Protein AF-A0A6I5NMJ1-F1 (afdb_monomer_lite)

Radius of gyration: 20.76 Å; chains: 1; bounding box: 51×66×51 Å

pLDDT: mean 91.44, std 11.83, range [35.38, 98.5]

Sequence (301 aa):
MEQLPCLAIPHTFFVKLLPLTAFELLGQNAPSTVNYFQLPTYYQYRLGSCGFGAWREVEAHQLANQWVTSGRCVQLPLLHHWRVLPIAPTRYDDRINLELWGNCEAIHQRVGAISAATHSIVLVLENYPLTLSQWFREQWSHCDDPMAMVMHLESTLLDILSFINSQGLLHLDAHFDNILTDGQQLFLTDYGLTLSKQFQLDAAELQFFKQHHNFDICTALTSLVHAIVSRYDGRPYWRQALPDLIHAEHELAKTIPADIRAYLISRTPLVMKIGDFYRQLMQDLTTPYPAAELQEILADL

Structure (mmCIF, N/CA/C/O backbone):
data_AF-A0A6I5NMJ1-F1
#
_entry.id   AF-A0A6I5NMJ1-F1
#
loop_
_atom_site.group_PDB
_atom_site.id
_atom_site.type_symbol
_atom_site.label_atom_id
_atom_site.label_alt_id
_atom_site.label_comp_id
_atom_site.label_asym_id
_atom_site.label_entity_id
_atom_site.label_seq_id
_atom_site.pdbx_PDB_ins_code
_atom_site.Cartn_x
_atom_site.Cartn_y
_atom_site.Cartn_z
_atom_site.occupancy
_atom_site.B_iso_or_equiv
_atom_site.auth_seq_id
_atom_site.auth_comp_id
_atom_site.auth_asym_id
_atom_site.auth_atom_id
_atom_site.pdbx_PDB_model_num
ATOM 1 N N . MET A 1 1 ? -23.518 -48.711 2.815 1.00 41.53 1 MET A N 1
ATOM 2 C CA . MET A 1 1 ? -23.531 -47.236 2.838 1.00 41.53 1 MET A CA 1
ATOM 3 C C . MET A 1 1 ? -22.095 -46.813 3.086 1.00 41.53 1 MET A C 1
ATOM 5 O O . MET A 1 1 ? -21.678 -46.728 4.233 1.00 41.53 1 MET A O 1
ATOM 9 N N . GLU A 1 2 ? -21.301 -46.752 2.018 1.00 35.38 2 GLU A N 1
ATOM 10 C CA . GLU A 1 2 ? -19.887 -46.376 2.099 1.00 35.38 2 GLU A CA 1
ATOM 11 C C . GLU A 1 2 ? -19.793 -44.892 2.450 1.00 35.38 2 GLU A C 1
ATOM 13 O O . GLU A 1 2 ? -20.376 -44.045 1.771 1.00 35.38 2 GLU A O 1
ATOM 18 N N . GLN A 1 3 ? -19.102 -44.586 3.547 1.00 41.88 3 GLN A N 1
ATOM 19 C CA . GLN A 1 3 ? -18.676 -43.228 3.844 1.00 41.88 3 GLN A CA 1
ATOM 20 C C . GLN A 1 3 ? -17.658 -42.831 2.777 1.00 41.88 3 GLN A C 1
ATOM 22 O O . GLN A 1 3 ? -16.571 -43.403 2.708 1.00 41.88 3 GLN A O 1
ATOM 27 N N . LEU A 1 4 ? -18.028 -41.867 1.935 1.00 37.19 4 LEU A N 1
ATOM 28 C CA . LEU A 1 4 ? -17.079 -41.187 1.065 1.00 37.19 4 LEU A CA 1
ATOM 29 C C . LEU A 1 4 ? -15.954 -40.611 1.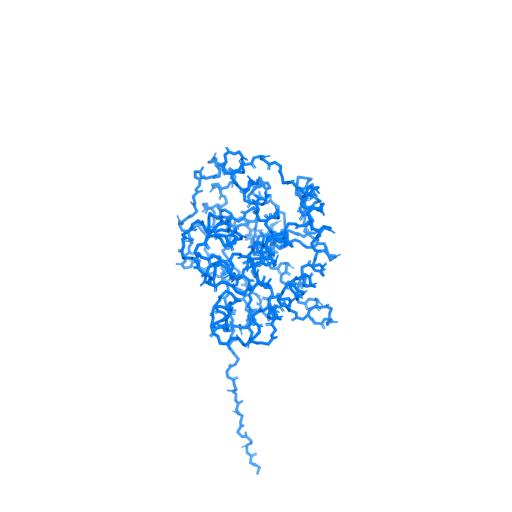942 1.00 37.19 4 LEU A C 1
ATOM 31 O O . LEU A 1 4 ? -16.257 -39.967 2.953 1.00 37.19 4 LEU A O 1
ATOM 35 N N . PRO A 1 5 ? -14.673 -40.820 1.595 1.00 43.59 5 PRO A N 1
ATOM 36 C CA . PRO A 1 5 ? -13.580 -40.182 2.304 1.00 43.59 5 PRO A CA 1
ATOM 37 C C . PRO A 1 5 ? -13.713 -38.673 2.107 1.00 43.59 5 PRO A C 1
ATOM 39 O O . PRO A 1 5 ? -13.535 -38.147 1.009 1.00 43.59 5 PRO A O 1
ATOM 42 N N . CYS A 1 6 ? -14.062 -37.976 3.185 1.00 40.22 6 CYS A N 1
ATOM 43 C CA . CYS A 1 6 ? -13.983 -36.531 3.247 1.00 40.22 6 CYS A CA 1
ATOM 44 C C . CYS A 1 6 ? -12.490 -36.184 3.208 1.00 40.22 6 CYS A C 1
ATOM 46 O O . CYS A 1 6 ? -11.813 -36.197 4.235 1.00 40.22 6 CYS A O 1
ATOM 48 N N . LEU A 1 7 ? -11.953 -35.947 2.010 1.00 40.62 7 LEU A N 1
ATOM 49 C CA . LEU A 1 7 ? -10.693 -35.234 1.837 1.00 40.62 7 LEU A CA 1
ATOM 50 C C . LEU A 1 7 ? -10.952 -33.796 2.292 1.00 40.62 7 LEU A C 1
ATOM 52 O O . LEU A 1 7 ? -11.193 -32.904 1.485 1.00 40.62 7 LEU A O 1
ATOM 56 N N . ALA A 1 8 ? -10.982 -33.591 3.608 1.00 43.72 8 ALA A N 1
ATOM 57 C CA . ALA A 1 8 ? -10.930 -32.271 4.196 1.00 43.72 8 ALA A CA 1
ATOM 58 C C . ALA A 1 8 ? -9.545 -31.716 3.862 1.00 43.72 8 ALA A C 1
ATOM 60 O O . ALA A 1 8 ? -8.572 -31.968 4.570 1.00 43.72 8 ALA A O 1
ATOM 61 N N . ILE A 1 9 ? -9.444 -31.015 2.734 1.00 47.53 9 ILE A N 1
ATOM 62 C CA . ILE A 1 9 ? -8.327 -30.113 2.494 1.00 47.53 9 ILE A CA 1
ATOM 63 C C . ILE A 1 9 ? -8.391 -29.120 3.661 1.00 47.53 9 ILE A C 1
ATOM 65 O O . ILE A 1 9 ? -9.429 -28.475 3.827 1.00 47.53 9 ILE A O 1
ATOM 69 N N . PRO A 1 10 ? -7.373 -29.038 4.535 1.00 56.12 10 PRO A N 1
ATOM 70 C CA . PRO A 1 10 ? -7.416 -28.099 5.640 1.00 56.12 10 PRO A CA 1
ATOM 71 C C . PRO A 1 10 ? -7.502 -26.688 5.058 1.00 56.12 10 PRO A C 1
ATOM 73 O O . PRO A 1 10 ? -6.553 -26.201 4.442 1.00 56.12 10 PRO A O 1
ATOM 76 N N . HIS A 1 11 ? -8.651 -26.035 5.232 1.00 66.94 11 HIS A N 1
ATOM 77 C CA . HIS A 1 11 ? -8.773 -24.611 4.956 1.00 66.94 11 HIS A CA 1
ATOM 78 C C . HIS A 1 11 ? -7.831 -23.890 5.920 1.00 66.94 11 HIS A C 1
ATOM 80 O O . HIS A 1 11 ? -8.039 -23.895 7.134 1.00 66.94 11 HIS A O 1
ATOM 86 N N . THR A 1 12 ? -6.742 -23.350 5.381 1.00 84.69 12 THR A N 1
ATOM 87 C CA . THR A 1 12 ? -5.799 -22.547 6.156 1.00 84.69 12 THR A CA 1
ATOM 88 C C . THR A 1 12 ? -6.334 -21.122 6.172 1.00 84.69 12 THR A C 1
ATOM 90 O O . THR A 1 12 ? -6.703 -20.597 5.125 1.00 84.69 12 THR A O 1
ATOM 93 N N . PHE A 1 13 ? -6.394 -20.510 7.350 1.00 91.62 13 PHE A N 1
ATOM 94 C CA . PHE A 1 13 ? -6.827 -19.126 7.521 1.00 91.62 13 PHE A CA 1
ATOM 95 C C . PHE A 1 13 ? -5.659 -18.276 7.996 1.00 91.62 13 PHE A C 1
ATOM 97 O O . PHE A 1 13 ? -4.833 -18.735 8.789 1.00 91.62 13 PHE A O 1
ATOM 104 N N . PHE A 1 14 ? -5.621 -17.031 7.535 1.00 94.06 14 PHE A N 1
ATOM 105 C CA . PHE A 1 14 ? -4.713 -16.029 8.061 1.00 94.06 14 PHE A CA 1
ATOM 106 C C . PHE A 1 14 ? -5.411 -15.297 9.206 1.00 94.06 14 PHE A C 1
ATOM 108 O O . PHE A 1 14 ? -6.549 -14.847 9.066 1.00 94.06 14 PHE A O 1
ATOM 115 N N . VAL A 1 15 ? -4.741 -15.194 10.354 1.00 94.38 15 VAL A N 1
ATOM 116 C CA . VAL A 1 15 ? -5.277 -14.496 11.524 1.00 94.38 15 VAL A CA 1
ATOM 117 C C . VAL A 1 15 ? -4.447 -13.250 11.791 1.00 94.38 15 VAL A C 1
ATOM 119 O O . VAL A 1 15 ? -3.284 -13.355 12.179 1.00 94.38 15 VAL A O 1
ATOM 122 N N . LYS A 1 16 ? -5.057 -12.073 11.619 1.00 93.81 16 LYS A N 1
ATOM 123 C CA . LYS A 1 16 ? -4.449 -10.781 11.968 1.00 93.81 16 LYS A CA 1
ATOM 124 C C . LYS A 1 16 ? -4.971 -10.324 13.325 1.00 93.81 16 LYS A C 1
ATOM 126 O O . LYS A 1 16 ? -6.175 -10.359 13.577 1.00 93.81 16 LYS A O 1
ATOM 131 N N . LEU A 1 17 ? -4.067 -9.888 14.198 1.00 93.75 17 LEU A N 1
ATOM 132 C CA . LEU A 1 17 ? -4.413 -9.237 15.460 1.00 93.75 17 LEU A CA 1
ATOM 133 C C . LEU A 1 17 ? -4.220 -7.733 15.295 1.00 93.75 17 LEU A C 1
ATOM 135 O O . LEU A 1 17 ? -3.089 -7.274 15.152 1.00 93.75 17 LEU A O 1
ATOM 139 N N . LEU A 1 18 ? -5.315 -6.977 15.323 1.00 92.94 18 LEU A N 1
ATOM 140 C CA . LEU A 1 18 ? -5.269 -5.519 15.358 1.00 92.94 18 LEU A CA 1
ATOM 141 C C . LEU A 1 18 ? -5.321 -5.058 16.809 1.00 92.94 18 LEU A C 1
ATOM 143 O O . LEU A 1 18 ? -6.333 -5.319 17.465 1.00 92.94 18 LEU A O 1
ATOM 147 N N . PRO A 1 19 ? -4.293 -4.371 17.327 1.00 93.31 19 PRO A N 1
ATOM 148 C CA . PRO A 1 19 ? -4.357 -3.818 18.668 1.00 93.31 19 PRO A CA 1
ATOM 149 C C . PRO A 1 19 ? -5.563 -2.891 18.823 1.00 93.31 19 PRO A C 1
ATOM 151 O O . PRO A 1 19 ? -5.722 -1.937 18.061 1.00 93.31 19 PRO A O 1
ATOM 154 N N . LEU A 1 20 ? -6.398 -3.164 19.822 1.00 93.31 20 LEU A N 1
ATOM 155 C CA . LEU A 1 20 ? -7.555 -2.343 20.148 1.00 93.31 20 LEU A CA 1
ATOM 156 C C . LEU A 1 20 ? -7.272 -1.592 21.444 1.00 93.31 20 LEU A C 1
ATOM 158 O O . LEU A 1 20 ? -7.214 -2.185 22.526 1.00 93.31 20 LEU A O 1
ATOM 162 N N . THR A 1 21 ? -7.069 -0.282 21.337 1.00 92.75 21 THR A N 1
ATOM 163 C CA . THR A 1 21 ? -6.732 0.533 22.507 1.00 92.75 21 THR A CA 1
ATOM 164 C C . THR A 1 21 ? -7.912 0.627 23.467 1.00 92.75 21 THR A C 1
ATOM 166 O O . THR A 1 21 ? -9.072 0.522 23.067 1.00 92.75 21 THR A O 1
ATOM 169 N N . ALA A 1 22 ? -7.631 0.893 24.746 1.00 91.00 22 ALA A N 1
ATOM 170 C CA . ALA A 1 22 ? -8.687 1.123 25.733 1.00 91.00 22 ALA A CA 1
ATOM 171 C C . ALA A 1 22 ? -9.655 2.232 25.284 1.00 91.00 22 ALA A C 1
ATOM 173 O O . ALA A 1 22 ? -10.850 2.141 25.532 1.00 91.00 22 ALA A O 1
ATOM 174 N N . PHE A 1 23 ? -9.148 3.244 24.577 1.00 87.44 23 PHE A N 1
ATOM 175 C CA . PHE A 1 23 ? -9.944 4.356 24.077 1.00 87.44 23 PHE A CA 1
ATOM 176 C C . PHE A 1 23 ? -10.889 3.969 22.930 1.00 87.44 23 PHE A C 1
ATOM 178 O O . PHE A 1 23 ? -12.038 4.409 22.918 1.00 87.44 23 PHE A O 1
ATOM 185 N N . GLU A 1 24 ? -10.435 3.109 22.014 1.00 91.19 24 GLU A N 1
ATOM 186 C CA . GLU A 1 24 ? -11.235 2.555 20.907 1.00 91.19 24 GLU A CA 1
ATOM 187 C C . GLU A 1 24 ? -12.199 1.444 21.359 1.00 91.19 24 GLU A C 1
ATOM 189 O O . GLU A 1 24 ? -13.113 1.087 20.618 1.00 91.19 24 GLU A O 1
ATOM 194 N N . LEU A 1 25 ? -11.995 0.881 22.557 1.00 87.94 25 LEU A N 1
ATOM 195 C CA . LEU A 1 25 ? -12.872 -0.118 23.175 1.00 87.94 25 LEU A CA 1
ATOM 196 C C . LEU A 1 25 ? -14.086 0.516 23.885 1.00 87.94 25 LEU A C 1
ATOM 198 O O . LEU A 1 25 ? -15.111 -0.143 24.064 1.00 87.94 25 LEU A O 1
ATOM 202 N N . LEU A 1 26 ? -13.989 1.780 24.315 1.00 79.44 26 LEU A N 1
ATOM 203 C CA . LEU A 1 26 ? -15.063 2.472 25.039 1.00 79.44 26 LEU A CA 1
ATOM 204 C C . LEU A 1 26 ? -16.283 2.690 24.134 1.00 79.44 26 LEU A C 1
ATOM 206 O O . LEU A 1 26 ? -16.154 3.195 23.028 1.00 79.44 26 LEU A O 1
ATOM 210 N N . GLY A 1 27 ? -17.485 2.369 24.627 1.00 64.94 27 GLY A N 1
ATOM 211 C CA . GLY A 1 27 ? -18.700 2.254 23.803 1.00 64.94 27 GLY A CA 1
ATOM 212 C C . GLY A 1 27 ? -19.108 3.487 22.985 1.00 64.94 27 GLY A C 1
ATOM 213 O O . GLY A 1 27 ? -19.731 3.328 21.946 1.00 64.94 27 GLY A O 1
ATOM 214 N N . GLN A 1 28 ? -18.733 4.707 23.385 1.00 63.03 28 GLN A N 1
ATOM 215 C CA . GLN A 1 28 ? -18.985 5.909 22.567 1.00 63.03 28 GLN A CA 1
ATOM 216 C C . GLN A 1 28 ? -18.103 5.963 21.301 1.00 63.03 28 GLN A C 1
ATOM 218 O O . GLN A 1 28 ? -18.400 6.715 20.376 1.00 63.03 28 GLN A O 1
ATOM 223 N N . ASN A 1 29 ? -17.042 5.153 21.265 1.00 61.56 29 ASN A N 1
ATOM 224 C CA . ASN A 1 29 ? -16.006 5.121 20.238 1.00 61.56 29 ASN A CA 1
ATOM 225 C C . ASN A 1 29 ? -15.941 3.786 19.470 1.00 61.56 29 ASN A C 1
ATOM 227 O O . ASN A 1 29 ? -15.067 3.615 18.621 1.00 61.56 29 ASN A O 1
ATOM 231 N N . ALA A 1 30 ? -16.850 2.842 19.744 1.00 70.88 30 ALA A N 1
ATOM 232 C CA . ALA A 1 30 ? -16.847 1.505 19.153 1.00 70.88 30 ALA A CA 1
ATOM 233 C C . ALA A 1 30 ? -18.210 1.157 18.521 1.00 70.88 30 ALA A C 1
ATOM 235 O O . ALA A 1 30 ? -19.219 1.226 19.227 1.00 70.88 30 ALA A O 1
ATOM 236 N N . PRO A 1 31 ? -18.272 0.693 17.257 1.00 85.56 31 PRO A N 1
ATOM 237 C CA . PRO A 1 31 ? -17.259 0.758 16.197 1.00 85.56 31 PRO A CA 1
ATOM 238 C C . PRO A 1 31 ? -17.320 2.112 15.465 1.00 85.56 31 PRO A C 1
ATOM 240 O O . PRO A 1 31 ? -18.355 2.473 14.909 1.00 85.56 31 PRO A O 1
ATOM 243 N N . SER A 1 32 ? -16.227 2.880 15.468 1.00 91.25 32 SER A N 1
ATOM 244 C CA . SER A 1 32 ? -16.180 4.209 14.839 1.00 91.25 32 SER A CA 1
ATOM 245 C C . SER A 1 32 ? -14.901 4.420 14.034 1.00 91.25 32 SER A C 1
ATOM 247 O O . SER A 1 32 ? -13.816 4.012 14.441 1.00 91.25 32 SER A O 1
ATOM 249 N N . THR A 1 33 ? -15.037 5.085 12.886 1.00 95.19 33 THR A N 1
ATOM 250 C CA . THR A 1 33 ? -13.944 5.399 11.950 1.00 95.19 33 THR A CA 1
ATOM 251 C C . THR A 1 33 ? -13.364 6.802 12.152 1.00 95.19 33 THR A C 1
ATOM 253 O O . THR A 1 33 ? -12.508 7.226 11.373 1.00 95.19 33 THR A O 1
ATOM 256 N N . VAL A 1 34 ? -13.788 7.523 13.195 1.00 94.50 34 VAL A N 1
ATOM 257 C CA . VAL A 1 34 ? -13.274 8.860 13.538 1.00 94.50 34 VAL A CA 1
ATOM 258 C C . VAL A 1 34 ? -11.782 8.816 13.862 1.00 94.50 34 VAL A C 1
ATOM 260 O O . VAL A 1 34 ? -11.296 7.905 14.531 1.00 94.50 34 VAL A O 1
ATOM 263 N N . ASN A 1 35 ? -11.059 9.854 13.441 1.00 94.75 35 ASN A N 1
ATOM 264 C CA . ASN A 1 35 ? -9.689 10.127 13.867 1.00 94.75 35 ASN A CA 1
ATOM 265 C C . ASN A 1 35 ? -9.648 10.636 15.323 1.00 94.75 35 ASN A C 1
ATOM 267 O O . ASN A 1 35 ? -9.458 11.823 15.590 1.00 94.75 35 ASN A O 1
ATOM 271 N N . TYR A 1 36 ? -9.865 9.746 16.291 1.00 89.62 36 TYR A N 1
ATOM 272 C CA . TYR A 1 36 ? -10.002 10.146 17.695 1.00 89.62 36 TYR A CA 1
ATOM 273 C C . TYR A 1 36 ? -8.724 10.707 18.325 1.00 89.62 36 TYR A C 1
ATOM 275 O O . TYR A 1 36 ? -8.796 11.522 19.243 1.00 89.62 36 TYR A O 1
ATOM 283 N N . PHE A 1 37 ? -7.563 10.279 17.834 1.00 92.38 37 PHE A N 1
ATOM 284 C CA . PHE A 1 37 ? -6.266 10.784 18.280 1.00 92.38 37 PHE A CA 1
ATOM 285 C C . PHE A 1 37 ? -5.898 12.119 17.616 1.00 92.38 37 PHE A C 1
ATOM 287 O O . PHE A 1 37 ? -4.855 12.672 17.943 1.00 92.38 37 PHE A O 1
ATOM 294 N N . GLN A 1 38 ? -6.737 12.643 16.707 1.00 94.56 38 GLN A N 1
ATOM 295 C CA . GLN A 1 38 ? -6.472 13.868 15.940 1.00 94.56 38 GLN A CA 1
ATOM 296 C C . GLN A 1 38 ? -5.122 13.799 15.214 1.00 94.56 38 GLN A C 1
ATOM 298 O O . GLN A 1 38 ? -4.338 14.748 15.198 1.00 94.56 38 GLN A O 1
ATOM 303 N N . LEU A 1 39 ? -4.835 12.628 14.642 1.00 95.69 39 LEU A N 1
ATOM 304 C CA . LEU A 1 39 ? -3.583 12.360 13.957 1.00 95.69 39 LEU A CA 1
ATOM 305 C C . LEU A 1 39 ? -3.463 13.250 12.717 1.00 95.69 39 LEU A C 1
ATOM 307 O O . LEU A 1 39 ? -4.434 13.394 11.967 1.00 95.69 39 LEU A O 1
ATOM 311 N N . PRO A 1 40 ? -2.283 13.832 12.472 1.00 95.69 40 PRO A N 1
ATOM 312 C CA . PRO A 1 40 ? -2.036 14.617 11.274 1.00 95.69 40 PRO A CA 1
ATOM 313 C C . PRO A 1 40 ? -2.024 13.714 10.037 1.00 95.69 40 PRO A C 1
ATOM 315 O O . PRO A 1 40 ? -1.498 12.604 10.074 1.00 95.69 40 PRO A O 1
ATOM 318 N N . THR A 1 41 ? -2.547 14.196 8.909 1.00 95.38 41 THR A N 1
ATOM 319 C CA . THR A 1 41 ? -2.737 13.383 7.692 1.00 95.38 41 THR A CA 1
ATOM 320 C C . THR A 1 41 ? -1.445 12.830 7.087 1.00 95.38 41 THR A C 1
ATOM 322 O O . THR A 1 41 ? -1.483 11.763 6.482 1.00 95.38 41 THR A O 1
ATOM 325 N N . TYR A 1 42 ? -0.286 13.463 7.310 1.00 94.00 42 TYR A N 1
ATOM 326 C CA . TYR A 1 42 ? 1.009 12.899 6.902 1.00 94.00 42 TYR A CA 1
ATOM 327 C C . TYR A 1 42 ? 1.326 11.561 7.589 1.00 94.00 42 TYR A C 1
ATOM 329 O O . TYR A 1 42 ? 2.117 10.778 7.070 1.00 94.00 42 TYR A O 1
ATOM 337 N N . TYR A 1 43 ? 0.676 11.249 8.716 1.00 94.31 43 TYR A N 1
ATOM 338 C CA . TYR A 1 43 ? 0.786 9.946 9.365 1.00 94.31 43 TYR A CA 1
ATOM 339 C C . TYR A 1 43 ? 0.086 8.831 8.571 1.00 94.31 43 TYR A C 1
ATOM 341 O O . TYR A 1 43 ? 0.150 7.683 8.973 1.00 94.31 43 TYR A O 1
ATOM 349 N N . GLN A 1 44 ? -0.572 9.114 7.443 1.00 93.19 44 GLN A N 1
ATOM 350 C CA . GLN A 1 44 ? -1.051 8.072 6.525 1.00 93.19 44 GLN A CA 1
ATOM 351 C C . GLN A 1 44 ? 0.040 7.550 5.581 1.00 93.19 44 GLN A C 1
ATOM 353 O O . GLN A 1 44 ? -0.146 6.518 4.942 1.00 93.19 44 GLN A O 1
ATOM 358 N N . TYR A 1 45 ? 1.184 8.233 5.468 1.00 92.94 45 TYR A N 1
ATOM 359 C CA . TYR A 1 45 ? 2.272 7.737 4.632 1.00 92.94 45 TYR A CA 1
ATOM 360 C C . TYR A 1 45 ? 2.963 6.532 5.273 1.00 92.94 45 TYR A C 1
ATOM 362 O O . TYR A 1 45 ? 3.164 6.462 6.489 1.00 92.94 45 TYR A O 1
ATOM 370 N N . ARG A 1 46 ? 3.415 5.613 4.417 1.00 86.69 46 ARG A N 1
ATOM 371 C CA . ARG A 1 46 ? 4.171 4.407 4.771 1.00 86.69 46 ARG A CA 1
ATOM 372 C C . ARG A 1 46 ? 5.603 4.708 5.244 1.00 86.69 46 ARG A C 1
ATOM 374 O O . ARG A 1 46 ? 6.588 4.318 4.621 1.00 86.69 46 ARG A O 1
ATOM 381 N N . LEU A 1 47 ? 5.713 5.407 6.368 1.00 87.38 47 LEU A N 1
ATOM 382 C CA . LEU A 1 47 ? 6.960 5.712 7.075 1.00 87.38 47 LEU A CA 1
ATOM 383 C C . LEU A 1 47 ? 6.943 5.096 8.490 1.00 87.38 47 LEU A C 1
ATOM 385 O O . LEU A 1 47 ? 7.453 5.672 9.446 1.00 87.38 47 LEU A O 1
ATOM 389 N N . GLY A 1 48 ? 6.309 3.924 8.633 1.00 85.12 48 GLY A N 1
ATOM 390 C CA . GLY A 1 48 ? 6.123 3.245 9.923 1.00 85.12 48 GLY A CA 1
ATOM 391 C C . GLY A 1 48 ? 4.881 3.700 10.696 1.00 85.12 48 GLY A C 1
ATOM 392 O O . GLY A 1 48 ? 4.883 3.693 11.924 1.00 85.12 48 GLY A O 1
ATOM 393 N N . SER A 1 49 ? 3.837 4.139 9.991 1.00 89.94 49 SER A N 1
ATOM 394 C CA . SER A 1 49 ? 2.550 4.476 10.603 1.00 89.94 49 SER A CA 1
ATOM 395 C C . SER A 1 49 ? 1.813 3.242 11.134 1.00 89.94 49 SER A C 1
ATOM 397 O O . SER A 1 49 ? 1.891 2.163 10.553 1.00 89.94 49 SER A O 1
ATOM 399 N N . CYS A 1 50 ? 1.054 3.418 12.218 1.00 89.12 50 CYS A N 1
ATOM 400 C CA . CYS A 1 50 ? 0.113 2.430 12.758 1.00 89.12 50 CYS A CA 1
ATOM 401 C C . CYS A 1 50 ? -1.347 2.686 12.366 1.00 89.12 50 CYS A C 1
ATOM 403 O O . CYS A 1 50 ? -2.257 2.137 12.998 1.00 89.12 50 CYS A O 1
ATOM 405 N N . GLY A 1 51 ? -1.577 3.554 11.383 1.00 91.50 51 GLY A N 1
ATOM 406 C CA . GLY A 1 51 ? -2.915 3.925 10.952 1.00 91.50 51 GLY A CA 1
ATOM 407 C C . GLY A 1 51 ? -3.703 4.700 12.011 1.00 91.50 51 GLY A C 1
ATOM 408 O O . GLY A 1 51 ? -3.277 4.923 13.151 1.00 91.50 51 GLY A O 1
ATOM 409 N N . PHE A 1 52 ? -4.890 5.142 11.606 1.00 93.56 52 PHE A N 1
ATOM 410 C CA . PHE A 1 52 ? -5.689 6.100 12.379 1.00 93.56 52 PHE A CA 1
ATOM 411 C C . PHE A 1 52 ? -6.658 5.445 13.368 1.00 93.56 52 PHE A C 1
ATOM 413 O O . PHE A 1 52 ? -7.208 6.124 14.232 1.00 93.56 52 PHE A O 1
ATOM 420 N N . GLY A 1 53 ? -6.851 4.131 13.272 1.00 91.38 53 GLY A N 1
ATOM 421 C CA . GLY A 1 53 ? -7.630 3.372 14.241 1.00 91.38 53 GLY A CA 1
ATOM 422 C C . GLY A 1 53 ? -7.962 1.965 13.760 1.00 91.38 53 GLY A C 1
ATOM 423 O O . GLY A 1 53 ? -8.110 1.731 12.562 1.00 91.38 53 GLY A O 1
ATOM 424 N N . ALA A 1 54 ? -8.109 1.030 14.698 1.00 93.06 54 ALA A N 1
ATOM 425 C CA . ALA A 1 54 ? -8.329 -0.387 14.385 1.00 93.06 54 ALA A CA 1
ATOM 426 C C . ALA A 1 54 ? -9.649 -0.631 13.629 1.00 93.06 54 ALA A C 1
ATOM 428 O O . ALA A 1 54 ? -9.728 -1.485 12.748 1.00 93.06 54 ALA A O 1
ATOM 429 N N . TRP A 1 55 ? -10.688 0.152 13.936 1.00 95.56 55 TRP A N 1
ATOM 430 C CA . TRP A 1 55 ? -12.002 0.028 13.301 1.00 95.56 55 TRP A CA 1
ATOM 431 C C . TRP A 1 55 ? -12.007 0.426 11.820 1.00 95.56 55 TRP A C 1
ATOM 433 O O . TRP A 1 55 ? -12.824 -0.099 11.071 1.00 95.56 55 TRP A O 1
ATOM 443 N N . ARG A 1 56 ? -11.083 1.287 11.365 1.00 96.12 56 ARG A N 1
ATOM 444 C CA . ARG A 1 56 ? -10.972 1.634 9.935 1.00 96.12 56 ARG A CA 1
ATOM 445 C C . ARG A 1 56 ? -10.607 0.426 9.087 1.00 96.12 56 ARG A C 1
ATOM 447 O O . ARG A 1 56 ? -11.199 0.225 8.033 1.00 96.12 56 ARG A O 1
ATOM 454 N N . GLU A 1 57 ? -9.689 -0.401 9.573 1.00 96.75 57 GLU A N 1
ATOM 455 C CA . GLU A 1 57 ? -9.295 -1.620 8.874 1.00 96.75 57 GLU A CA 1
ATOM 456 C C . GLU A 1 57 ? -10.441 -2.646 8.840 1.00 96.75 57 GLU A C 1
ATOM 458 O O . GLU A 1 57 ? -10.688 -3.264 7.805 1.00 96.75 57 GLU A O 1
ATOM 463 N N . VAL A 1 58 ? -11.212 -2.775 9.930 1.00 96.94 58 VAL A N 1
ATOM 464 C CA . VAL A 1 58 ? -12.420 -3.623 9.952 1.00 96.94 58 VAL A CA 1
ATOM 465 C C . VAL A 1 58 ? -13.436 -3.162 8.909 1.00 96.94 58 VAL A C 1
ATOM 467 O O . VAL A 1 58 ? -13.916 -3.980 8.125 1.00 96.94 58 VAL A O 1
ATOM 470 N N . GLU A 1 59 ? -13.760 -1.869 8.879 1.00 97.56 59 GLU A N 1
ATOM 471 C CA . GLU A 1 59 ? -14.712 -1.305 7.916 1.00 97.56 59 GLU A CA 1
ATOM 472 C C . GLU A 1 59 ? -14.213 -1.450 6.469 1.00 97.56 59 GLU A C 1
ATOM 474 O O . GLU A 1 59 ? -14.986 -1.816 5.585 1.00 97.56 59 GLU A O 1
ATOM 479 N N . ALA A 1 60 ? -12.913 -1.263 6.218 1.00 98.06 60 ALA A N 1
ATOM 480 C CA . ALA A 1 60 ? -12.316 -1.500 4.903 1.00 98.06 60 ALA A CA 1
ATOM 481 C C . ALA A 1 60 ? -12.470 -2.962 4.451 1.00 98.06 60 ALA A C 1
ATOM 483 O O . ALA A 1 60 ? -12.900 -3.211 3.324 1.00 98.06 60 ALA A O 1
ATOM 484 N N . HIS A 1 61 ? -12.218 -3.934 5.336 1.00 98.12 61 HIS A N 1
ATOM 485 C CA . HIS A 1 61 ? -12.471 -5.343 5.028 1.00 98.12 61 HIS A CA 1
ATOM 486 C C . HIS A 1 61 ? -13.955 -5.637 4.769 1.00 98.12 61 HIS A C 1
ATOM 488 O O . HIS A 1 61 ? -14.278 -6.446 3.899 1.00 98.12 61 HIS A O 1
ATOM 494 N N . GLN A 1 62 ? -14.875 -4.994 5.492 1.00 97.44 62 GLN A N 1
ATOM 495 C CA . GLN A 1 62 ? -16.309 -5.160 5.245 1.00 97.44 62 GLN A CA 1
ATOM 496 C C . GLN A 1 62 ? -16.723 -4.608 3.873 1.00 97.44 62 GLN A C 1
ATOM 498 O O . GLN A 1 62 ? -17.497 -5.261 3.169 1.00 97.44 62 GLN A O 1
ATOM 503 N N . LEU A 1 63 ? -16.183 -3.456 3.459 1.00 98.00 63 LEU A N 1
ATOM 504 C CA . LEU A 1 63 ? -16.380 -2.911 2.110 1.00 98.00 63 LEU A CA 1
ATOM 505 C C . LEU A 1 63 ? -15.808 -3.854 1.041 1.00 98.00 63 LEU A C 1
ATOM 507 O O . LEU A 1 63 ? -16.512 -4.194 0.088 1.00 98.00 63 LEU A O 1
ATOM 511 N N . ALA A 1 64 ? -14.579 -4.342 1.237 1.00 98.25 64 ALA A N 1
ATOM 512 C CA . ALA A 1 64 ? -13.938 -5.305 0.343 1.00 98.25 64 ALA A CA 1
ATOM 513 C C . ALA A 1 64 ? -14.782 -6.580 0.179 1.00 98.25 64 ALA A C 1
ATOM 515 O O . ALA A 1 64 ? -15.077 -6.988 -0.945 1.00 98.25 64 ALA A O 1
ATOM 516 N N . ASN A 1 65 ? -15.283 -7.148 1.281 1.00 98.25 65 ASN A N 1
ATOM 517 C CA . ASN A 1 65 ? -16.179 -8.305 1.253 1.00 98.25 65 ASN A CA 1
ATOM 518 C C . ASN A 1 65 ? -17.430 -8.068 0.401 1.00 98.25 65 ASN A C 1
ATOM 520 O O . ASN A 1 65 ? -17.861 -8.969 -0.319 1.00 98.25 65 ASN A O 1
ATOM 524 N N . GLN A 1 66 ? -18.036 -6.878 0.464 1.00 98.12 66 GLN A N 1
ATOM 525 C CA . GLN A 1 66 ? -19.206 -6.559 -0.360 1.00 98.12 66 GLN A CA 1
ATOM 526 C C . GLN A 1 66 ? -18.859 -6.566 -1.852 1.00 98.12 66 GLN A C 1
ATOM 528 O O . GLN A 1 66 ? -19.683 -6.972 -2.673 1.00 98.12 66 GLN A O 1
ATOM 533 N N . TRP A 1 67 ? -17.658 -6.132 -2.235 1.00 98.38 67 TRP A N 1
ATOM 534 C CA . TRP A 1 67 ? -17.206 -6.163 -3.629 1.00 98.38 67 TRP A CA 1
ATOM 535 C C . TRP A 1 67 ? -16.916 -7.581 -4.112 1.00 98.38 67 TRP A C 1
ATOM 537 O O . TRP A 1 67 ? -17.372 -7.936 -5.200 1.00 98.38 67 TRP A O 1
ATOM 547 N N . VAL A 1 68 ? -16.274 -8.404 -3.282 1.00 98.06 68 VAL A N 1
ATOM 548 C CA . VAL A 1 68 ? -15.986 -9.809 -3.605 1.00 98.06 68 VAL A CA 1
ATOM 549 C C . VAL A 1 68 ? -17.277 -10.614 -3.726 1.00 98.06 68 VAL A C 1
ATOM 551 O O . VAL A 1 68 ? -17.525 -11.248 -4.748 1.00 98.06 68 VAL A O 1
ATOM 554 N N . THR A 1 69 ? -18.161 -10.531 -2.729 1.00 97.62 69 THR A N 1
ATOM 555 C CA . THR A 1 69 ? -19.418 -11.307 -2.701 1.00 97.62 69 THR A CA 1
ATOM 556 C C . THR A 1 69 ? -20.426 -10.888 -3.772 1.00 97.62 69 THR A C 1
ATOM 558 O O . THR A 1 69 ? -21.258 -11.699 -4.172 1.00 97.62 69 THR A O 1
ATOM 561 N N . SER A 1 70 ? -20.346 -9.649 -4.274 1.00 97.50 70 SER A N 1
ATOM 562 C CA . SER A 1 70 ? -21.137 -9.189 -5.428 1.00 97.50 70 SER A CA 1
ATOM 563 C C . SER A 1 70 ? -20.468 -9.447 -6.784 1.00 97.50 70 SER A C 1
ATOM 565 O O . SER A 1 70 ? -21.061 -9.132 -7.813 1.00 97.50 70 SER A O 1
ATOM 567 N N . GLY A 1 71 ? -19.247 -9.994 -6.803 1.00 97.00 71 GLY A N 1
ATOM 568 C CA . GLY A 1 71 ? -18.476 -10.248 -8.022 1.00 97.00 71 GLY A CA 1
ATOM 569 C C . GLY A 1 71 ? -17.931 -8.991 -8.708 1.00 97.00 71 GLY A C 1
ATOM 570 O O . GLY A 1 71 ? -17.521 -9.062 -9.861 1.00 97.00 71 GLY A O 1
ATOM 571 N N . ARG A 1 72 ? -17.935 -7.833 -8.033 1.00 97.12 72 ARG A N 1
ATOM 572 C CA . ARG A 1 72 ? -17.453 -6.559 -8.598 1.00 97.12 72 ARG A CA 1
ATOM 573 C C . ARG A 1 72 ? -15.929 -6.436 -8.583 1.00 97.12 72 ARG A C 1
ATOM 575 O O . ARG A 1 72 ? -15.380 -5.778 -9.456 1.00 97.12 72 ARG A O 1
ATOM 582 N N . CYS A 1 73 ? -15.270 -7.052 -7.604 1.00 96.50 73 CYS A N 1
ATOM 583 C CA . CYS A 1 73 ? -13.815 -7.182 -7.535 1.00 96.50 73 CYS A CA 1
ATOM 584 C C . CYS A 1 73 ? -13.481 -8.397 -6.671 1.00 96.50 73 CYS A C 1
ATOM 586 O O . CYS A 1 73 ? -13.766 -8.396 -5.477 1.00 96.50 73 CYS A O 1
ATOM 588 N N . VAL A 1 74 ? -12.941 -9.445 -7.291 1.00 96.06 74 VAL A N 1
ATOM 589 C CA . VAL A 1 74 ? -12.635 -10.733 -6.637 1.00 96.06 74 VAL A CA 1
ATOM 590 C C . VAL A 1 74 ? -11.188 -10.811 -6.142 1.00 96.06 74 VAL A C 1
ATOM 592 O O . VAL A 1 74 ? -10.821 -11.740 -5.436 1.00 96.06 74 VAL A O 1
ATOM 595 N N . GLN 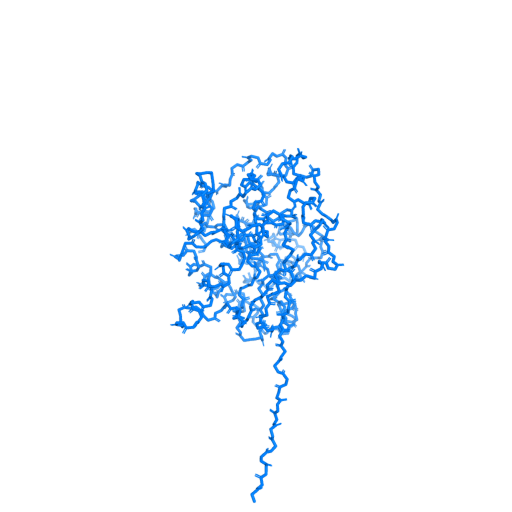A 1 75 ? -10.377 -9.811 -6.481 1.00 97.12 75 GLN A N 1
ATOM 596 C CA . GLN A 1 75 ? -8.951 -9.693 -6.182 1.00 97.12 75 GLN A CA 1
ATOM 597 C C . GLN A 1 75 ? -8.680 -9.120 -4.778 1.00 97.12 75 GLN A C 1
ATOM 599 O O . GLN A 1 75 ? -7.719 -8.378 -4.574 1.00 97.12 75 GLN A O 1
ATOM 604 N N . LEU A 1 76 ? -9.544 -9.417 -3.806 1.00 97.31 76 LEU A N 1
ATOM 605 C CA . LEU A 1 76 ? -9.441 -8.949 -2.422 1.00 97.31 76 LEU A CA 1
ATOM 606 C C . LEU A 1 76 ? -9.701 -10.149 -1.495 1.00 97.31 76 LEU A C 1
ATOM 608 O O . LEU A 1 76 ? -10.716 -10.820 -1.689 1.00 97.31 76 LEU A O 1
ATOM 612 N N . PRO A 1 77 ? -8.847 -10.435 -0.494 1.00 96.50 77 PRO A N 1
ATOM 613 C CA . PRO A 1 77 ? -9.079 -11.546 0.427 1.00 96.50 77 PRO A CA 1
ATOM 614 C C . PRO A 1 77 ? -10.381 -11.379 1.215 1.00 96.50 77 PRO A C 1
ATOM 616 O O . PRO A 1 77 ? -10.624 -10.313 1.794 1.00 96.50 77 PRO A O 1
ATOM 619 N N . LEU A 1 78 ? -11.188 -12.440 1.303 1.00 97.31 78 LEU A N 1
ATOM 620 C CA . LEU A 1 78 ? -12.393 -12.423 2.135 1.00 97.31 78 LEU A CA 1
ATOM 621 C C . LEU A 1 78 ? -12.050 -12.408 3.629 1.00 97.31 78 LEU A C 1
ATOM 623 O O . LEU A 1 78 ? -11.277 -13.224 4.132 1.00 97.31 78 LEU A O 1
ATOM 627 N N . LEU A 1 79 ? -12.722 -11.525 4.365 1.00 97.62 79 LEU A N 1
ATOM 628 C CA . LEU A 1 79 ? -12.842 -11.582 5.818 1.00 97.62 79 LEU A CA 1
ATOM 629 C C . LEU A 1 79 ? -13.982 -12.535 6.192 1.00 97.62 79 LEU A C 1
ATOM 631 O O . LEU A 1 79 ? -15.156 -12.185 6.087 1.00 97.62 79 LEU A O 1
ATOM 635 N N . HIS A 1 80 ? -13.658 -13.736 6.661 1.00 96.88 80 HIS A N 1
ATOM 636 C CA . HIS A 1 80 ? -14.662 -14.719 7.075 1.00 96.88 80 HIS A CA 1
ATOM 637 C C . HIS A 1 80 ? -15.288 -14.389 8.428 1.00 96.88 80 HIS A C 1
ATOM 639 O O . HIS A 1 80 ? -16.476 -14.633 8.649 1.00 96.88 80 HIS A O 1
ATOM 645 N N . HIS A 1 81 ? -14.489 -13.864 9.355 1.00 96.31 81 HIS A N 1
ATOM 646 C CA . HIS A 1 81 ? -14.956 -13.513 10.688 1.00 96.31 81 HIS A CA 1
ATOM 647 C C . HIS A 1 81 ? -14.074 -12.440 11.313 1.00 96.31 81 HIS A C 1
ATOM 649 O O . HIS A 1 81 ? -12.878 -12.375 11.042 1.00 96.31 81 HIS A O 1
ATOM 655 N N . TRP A 1 82 ? -14.648 -11.650 12.214 1.00 97.06 82 TRP A N 1
ATOM 656 C CA . TRP A 1 82 ? -13.875 -10.812 13.114 1.00 97.06 82 TRP A CA 1
ATOM 657 C C . TRP A 1 82 ? -14.506 -10.776 14.501 1.00 97.06 82 TRP A C 1
ATOM 659 O O . TRP A 1 82 ? -15.729 -10.862 14.643 1.00 97.06 82 TRP A O 1
ATOM 669 N N . ARG A 1 83 ? -13.674 -10.656 15.539 1.00 95.94 83 ARG A N 1
ATOM 670 C CA . ARG A 1 83 ? -14.151 -10.510 16.918 1.00 95.94 83 ARG A CA 1
ATOM 671 C C . ARG A 1 83 ? -13.154 -9.764 17.789 1.00 95.94 83 ARG A C 1
ATOM 673 O O . ARG A 1 83 ? -11.953 -9.979 17.681 1.00 95.94 83 ARG A O 1
ATOM 680 N N . VAL A 1 84 ? -13.660 -8.947 18.707 1.00 95.44 84 VAL A N 1
ATOM 681 C CA . VAL A 1 84 ? -12.847 -8.376 19.787 1.00 95.44 84 VAL A CA 1
ATOM 682 C C . VAL A 1 84 ? -12.579 -9.454 20.835 1.00 95.44 84 VAL A C 1
ATOM 684 O O . VAL A 1 84 ? -13.526 -10.044 21.359 1.00 95.44 84 VAL A O 1
ATOM 687 N N . LEU A 1 85 ? -11.308 -9.702 21.150 1.00 95.25 85 LEU A N 1
ATOM 688 C CA . LEU A 1 85 ? -10.884 -10.650 22.183 1.00 95.25 85 LEU A CA 1
ATOM 689 C C . LEU A 1 85 ? -9.897 -9.989 23.162 1.00 95.25 85 LEU A C 1
ATOM 691 O O . LEU A 1 85 ? -9.126 -9.120 22.746 1.00 95.25 85 LEU A O 1
ATOM 695 N N . PRO A 1 86 ? -9.874 -10.408 24.444 1.00 95.06 86 PRO A N 1
ATOM 696 C CA . PRO A 1 86 ? -8.917 -9.941 25.452 1.00 95.06 86 PRO A CA 1
ATOM 697 C C . PRO A 1 86 ? -7.540 -10.591 25.239 1.00 95.06 86 PRO A C 1
ATOM 699 O O . PRO A 1 86 ? -7.029 -11.325 26.083 1.00 95.06 86 PRO A O 1
ATOM 702 N N . ILE A 1 87 ? -6.981 -10.383 24.050 1.00 92.00 87 ILE A N 1
ATOM 703 C CA . ILE A 1 87 ? -5.669 -10.862 23.633 1.00 92.00 87 ILE A CA 1
ATOM 704 C C . ILE A 1 87 ? -4.800 -9.626 23.452 1.00 92.00 87 ILE A C 1
ATOM 706 O O . ILE A 1 87 ? -5.043 -8.819 22.551 1.00 92.00 87 ILE A O 1
ATOM 710 N N . ALA A 1 88 ? -3.791 -9.485 24.307 1.00 86.69 88 ALA A N 1
ATOM 711 C CA . ALA A 1 88 ? -2.766 -8.474 24.115 1.00 86.69 88 ALA A CA 1
ATOM 712 C C . ALA A 1 88 ? -1.972 -8.799 22.834 1.00 86.69 88 ALA A C 1
ATOM 714 O O . ALA A 1 88 ? -1.624 -9.967 22.617 1.00 86.69 88 ALA A O 1
ATOM 715 N N . PRO A 1 89 ? -1.686 -7.807 21.977 1.00 77.94 89 PRO A N 1
ATOM 716 C CA . PRO A 1 89 ? -0.890 -8.030 20.781 1.00 77.94 89 PRO A CA 1
ATOM 717 C C . PRO A 1 89 ? 0.505 -8.516 21.187 1.00 77.94 89 PRO A C 1
ATOM 719 O O . PRO A 1 89 ? 1.190 -7.900 22.000 1.00 77.94 89 PRO A O 1
ATOM 722 N N . THR A 1 90 ? 0.936 -9.651 20.637 1.00 64.06 90 THR A N 1
ATOM 723 C CA . THR A 1 90 ? 2.152 -10.340 21.099 1.00 64.06 90 THR A CA 1
ATOM 724 C C . THR A 1 90 ? 3.450 -9.629 20.722 1.00 64.06 90 THR A C 1
ATOM 726 O O . THR A 1 90 ? 4.498 -9.979 21.260 1.00 64.06 90 THR A O 1
ATOM 729 N N . ARG A 1 91 ? 3.391 -8.644 19.817 1.00 60.47 91 ARG A N 1
ATOM 730 C CA . ARG A 1 91 ? 4.474 -7.719 19.464 1.00 60.47 91 ARG A CA 1
ATOM 731 C C . ARG A 1 91 ? 3.853 -6.443 18.920 1.00 60.47 91 ARG A C 1
ATOM 733 O O . ARG A 1 91 ? 3.328 -6.453 17.809 1.00 60.47 91 ARG A O 1
ATOM 740 N N . TYR A 1 92 ? 3.901 -5.365 19.691 1.00 57.41 92 TYR A N 1
ATOM 741 C CA . TYR A 1 92 ? 3.917 -4.066 19.046 1.00 57.41 92 TYR A CA 1
ATOM 742 C C . TYR A 1 92 ? 5.278 -3.909 18.380 1.00 57.41 92 TYR A C 1
ATOM 744 O O . TYR A 1 92 ? 6.279 -4.405 18.897 1.00 57.41 92 TYR A O 1
ATOM 752 N N . ASP A 1 93 ? 5.308 -3.322 17.194 1.00 55.56 93 ASP A N 1
ATOM 753 C CA . ASP A 1 93 ? 6.577 -3.093 16.539 1.00 55.56 93 ASP A CA 1
ATOM 754 C C . ASP A 1 93 ? 7.258 -1.884 17.186 1.00 55.56 93 ASP A C 1
ATOM 756 O O . ASP A 1 93 ? 7.001 -0.739 16.820 1.00 55.56 93 ASP A O 1
ATOM 760 N N . ASP A 1 94 ? 8.140 -2.141 18.150 1.00 52.09 94 ASP A N 1
ATOM 761 C CA . ASP A 1 94 ? 8.972 -1.134 18.822 1.00 52.09 94 ASP A CA 1
ATOM 762 C C . ASP A 1 94 ? 9.846 -0.320 17.835 1.00 52.09 94 ASP A C 1
ATOM 764 O O . ASP A 1 94 ? 10.548 0.607 18.235 1.00 52.09 94 ASP A O 1
ATOM 768 N N . ARG A 1 95 ? 9.835 -0.664 16.536 1.00 54.53 95 ARG A N 1
ATOM 769 C CA . ARG A 1 95 ? 10.575 0.001 15.455 1.00 54.53 95 ARG A CA 1
ATOM 770 C C . ARG A 1 95 ? 9.913 1.278 14.928 1.00 54.53 95 ARG A C 1
ATOM 772 O O . ARG A 1 95 ? 10.438 1.853 13.973 1.00 54.53 95 ARG A O 1
ATOM 779 N N . ILE A 1 96 ? 8.800 1.750 15.500 1.00 72.62 96 ILE A N 1
ATOM 780 C CA . ILE A 1 96 ? 8.260 3.064 15.118 1.00 72.62 96 ILE A CA 1
ATOM 781 C C . ILE A 1 96 ? 9.241 4.136 15.549 1.00 72.62 96 ILE A C 1
ATOM 783 O O . ILE A 1 96 ? 9.413 4.432 16.731 1.00 72.62 96 ILE A O 1
ATOM 787 N N . ASN A 1 97 ? 9.863 4.751 14.556 1.00 78.56 97 ASN A N 1
ATOM 788 C CA . ASN A 1 97 ? 10.717 5.891 14.778 1.00 78.56 97 ASN A CA 1
ATOM 789 C C . ASN A 1 97 ? 9.836 7.117 15.064 1.00 78.56 97 ASN A C 1
ATOM 791 O O . ASN A 1 97 ? 9.333 7.758 14.149 1.00 78.56 97 ASN A O 1
ATOM 795 N N . LEU A 1 98 ? 9.604 7.421 16.340 1.00 81.19 98 LEU A N 1
ATOM 796 C CA . LEU A 1 98 ? 8.812 8.587 16.749 1.00 81.19 98 LEU A CA 1
ATOM 797 C C . LEU A 1 98 ? 9.503 9.917 16.409 1.00 81.19 98 LEU A C 1
ATOM 799 O O . LEU A 1 98 ? 8.827 10.894 16.083 1.00 81.19 98 LEU A O 1
ATOM 803 N N . GLU A 1 99 ? 10.840 9.935 16.396 1.00 84.25 99 GLU A N 1
ATOM 804 C CA . GLU A 1 99 ? 11.620 11.111 15.992 1.00 84.25 99 GLU A CA 1
ATOM 805 C C . GLU A 1 99 ? 11.348 11.471 14.529 1.00 84.25 99 GLU A C 1
ATOM 807 O O . GLU A 1 99 ? 11.248 12.650 14.188 1.00 84.25 99 GLU A O 1
ATOM 812 N N . LEU A 1 100 ? 11.148 10.456 13.677 1.00 84.25 100 LEU A N 1
ATOM 813 C CA . LEU A 1 100 ? 10.798 10.646 12.271 1.00 84.25 100 LEU A CA 1
ATOM 814 C C . LEU A 1 100 ? 9.503 11.446 12.094 1.00 84.25 100 LEU A C 1
ATOM 816 O O . LEU A 1 100 ? 9.372 12.205 11.139 1.00 84.25 100 LEU A O 1
ATOM 820 N N . TRP A 1 101 ? 8.562 11.308 13.024 1.00 86.12 101 TRP A N 1
ATOM 821 C CA . TRP A 1 101 ? 7.273 11.992 12.989 1.00 86.12 101 TRP A CA 1
ATOM 822 C C . TRP A 1 101 ? 7.290 13.356 13.694 1.00 86.12 101 TRP A C 1
ATOM 824 O O . TRP A 1 101 ? 6.252 13.849 14.139 1.00 86.12 101 TRP A O 1
ATOM 834 N N . GLY A 1 102 ? 8.474 13.960 13.836 1.00 78.62 102 GLY A N 1
ATOM 835 C CA . GLY A 1 102 ? 8.649 15.276 14.449 1.00 78.62 102 GLY A CA 1
ATOM 836 C C . GLY A 1 102 ? 8.268 15.321 15.930 1.00 78.62 102 GLY A C 1
ATOM 837 O O . GLY A 1 102 ? 7.951 16.395 16.435 1.00 78.62 102 GLY A O 1
ATOM 838 N N . ASN A 1 103 ? 8.260 14.169 16.615 1.00 82.38 103 ASN A N 1
ATOM 839 C CA . ASN A 1 103 ? 7.775 14.014 17.990 1.00 82.38 103 ASN A CA 1
ATOM 840 C C . ASN A 1 103 ? 6.342 14.545 18.198 1.00 82.38 103 ASN A C 1
ATOM 842 O O . ASN A 1 103 ? 6.024 15.148 19.223 1.00 82.38 103 ASN A O 1
ATOM 846 N N . CYS A 1 104 ? 5.468 14.359 17.205 1.00 91.19 104 CYS A N 1
ATOM 847 C CA . CYS A 1 104 ? 4.072 14.775 17.292 1.00 91.19 104 CYS A CA 1
ATOM 848 C C . CYS A 1 104 ? 3.356 14.079 18.464 1.00 91.19 104 CYS A C 1
ATOM 850 O O . CYS A 1 104 ? 3.178 12.860 18.459 1.00 91.19 104 CYS A O 1
ATOM 852 N N . GLU A 1 105 ? 2.882 14.860 19.436 1.00 93.75 105 GLU A N 1
ATOM 853 C CA . GLU A 1 105 ? 2.224 14.358 20.651 1.00 93.75 105 GLU A CA 1
ATOM 854 C C . GLU A 1 105 ? 1.042 13.417 20.350 1.00 93.75 105 GLU A C 1
ATOM 856 O O . GLU A 1 105 ? 0.907 12.370 20.977 1.00 93.75 105 GLU A O 1
ATOM 861 N N . ALA A 1 106 ? 0.223 13.725 19.339 1.00 94.62 106 ALA A N 1
ATOM 862 C CA . ALA A 1 106 ? -0.893 12.869 18.926 1.00 94.62 106 ALA A CA 1
ATOM 863 C C . ALA A 1 106 ? -0.427 11.470 18.471 1.00 94.62 106 ALA A C 1
ATOM 865 O O . ALA A 1 106 ? -1.028 10.454 18.831 1.00 94.62 106 ALA A O 1
ATOM 866 N N . ILE A 1 107 ? 0.679 11.407 17.719 1.00 93.75 107 ILE A N 1
ATOM 867 C CA . ILE A 1 107 ? 1.288 10.148 17.271 1.00 93.75 107 ILE A CA 1
ATOM 868 C C . ILE A 1 107 ? 1.864 9.392 18.472 1.00 93.75 107 ILE A C 1
ATOM 870 O O . ILE A 1 107 ? 1.608 8.197 18.609 1.00 93.75 107 ILE A O 1
ATOM 874 N N . HIS A 1 108 ? 2.559 10.078 19.386 1.00 92.06 108 HIS A N 1
ATOM 875 C CA . HIS A 1 108 ? 3.053 9.476 20.631 1.00 92.06 108 HIS A CA 1
ATOM 876 C C . HIS A 1 108 ? 1.921 8.863 21.464 1.00 92.06 108 HIS A C 1
ATOM 878 O O . HIS A 1 108 ? 2.044 7.730 21.932 1.00 92.06 108 HIS A O 1
ATOM 884 N N . GLN A 1 109 ? 0.799 9.570 21.612 1.00 92.88 109 GLN A N 1
ATOM 885 C CA . GLN A 1 109 ? -0.368 9.076 22.341 1.00 92.88 109 GLN A CA 1
ATOM 886 C C . GLN A 1 109 ? -0.978 7.842 21.676 1.00 92.88 109 GLN A C 1
ATOM 888 O O . GLN A 1 109 ? -1.278 6.869 22.369 1.00 92.88 109 GLN A O 1
ATOM 893 N N . ARG A 1 110 ? -1.124 7.839 20.344 1.00 92.88 110 ARG A N 1
ATOM 894 C CA . ARG A 1 110 ? -1.614 6.671 19.594 1.00 92.88 110 ARG A CA 1
ATOM 895 C C . ARG A 1 110 ? -0.703 5.466 19.790 1.00 92.88 110 ARG A C 1
ATOM 897 O O . ARG A 1 110 ? -1.181 4.385 20.129 1.00 92.88 110 ARG A O 1
ATOM 904 N N . VAL A 1 111 ? 0.597 5.664 19.604 1.00 91.50 111 VAL A N 1
ATOM 905 C CA . VAL A 1 111 ? 1.621 4.625 19.724 1.00 91.50 111 VAL A CA 1
ATOM 906 C C . VAL A 1 111 ? 1.659 4.051 21.145 1.00 91.50 111 VAL A C 1
ATOM 908 O O . VAL A 1 111 ? 1.586 2.835 21.331 1.00 91.50 111 VAL A O 1
ATOM 911 N N . GLY A 1 112 ? 1.659 4.918 22.160 1.00 90.44 112 GLY A N 1
ATOM 912 C CA . GLY A 1 112 ? 1.591 4.516 23.565 1.00 90.44 112 GLY A CA 1
ATOM 913 C C . GLY A 1 112 ? 0.303 3.763 23.907 1.00 90.44 112 GLY A C 1
ATOM 914 O O . GLY A 1 112 ? 0.345 2.747 24.599 1.00 90.44 112 GLY A O 1
ATOM 915 N N . ALA A 1 113 ? -0.841 4.202 23.376 1.00 92.31 113 ALA A N 1
ATOM 916 C CA . ALA A 1 113 ? -2.118 3.529 23.586 1.00 92.31 113 ALA A CA 1
ATOM 917 C C . ALA A 1 113 ? -2.149 2.130 22.954 1.00 92.31 113 ALA A C 1
ATOM 919 O O . ALA A 1 113 ? -2.700 1.210 23.562 1.00 92.31 113 ALA A O 1
ATOM 920 N N . ILE A 1 114 ? -1.555 1.953 21.766 1.00 92.06 114 ILE A N 1
ATOM 921 C CA . ILE A 1 114 ? -1.418 0.635 21.137 1.00 92.06 114 ILE A CA 1
ATOM 922 C C . ILE A 1 114 ? -0.518 -0.272 21.981 1.00 92.06 114 ILE A C 1
ATOM 924 O O . ILE A 1 114 ? -0.883 -1.417 22.243 1.00 92.06 114 ILE A O 1
ATOM 928 N N . SER A 1 115 ? 0.638 0.228 22.421 1.00 90.06 115 SER A N 1
ATOM 929 C CA . SER A 1 115 ? 1.573 -0.540 23.252 1.00 90.06 115 SER A CA 1
ATOM 930 C C . SER A 1 115 ? 0.923 -1.015 24.562 1.00 90.06 115 SER A C 1
ATOM 932 O O . SER A 1 115 ? 1.172 -2.128 25.021 1.00 90.06 115 SER A O 1
ATOM 934 N N . ALA A 1 116 ? 0.019 -0.208 25.126 1.00 91.69 116 ALA A N 1
ATOM 935 C CA . ALA A 1 116 ? -0.748 -0.535 26.326 1.00 91.69 116 ALA A CA 1
ATOM 936 C C . ALA A 1 116 ? -2.029 -1.363 26.066 1.00 91.69 116 ALA A C 1
ATOM 938 O O . ALA A 1 116 ? -2.788 -1.626 27.006 1.00 91.69 116 ALA A O 1
ATOM 939 N N . ALA A 1 117 ? -2.322 -1.748 24.819 1.00 92.88 117 ALA A N 1
ATOM 940 C CA . ALA A 1 117 ? -3.557 -2.447 24.477 1.00 92.88 117 ALA A CA 1
ATOM 941 C C . ALA A 1 117 ? -3.619 -3.845 25.115 1.00 92.88 117 ALA A C 1
ATOM 943 O O . ALA A 1 117 ? -2.708 -4.661 25.002 1.00 92.88 117 ALA A O 1
ATOM 944 N N . THR A 1 118 ? -4.749 -4.148 25.755 1.00 94.06 118 THR A N 1
ATOM 945 C CA . THR A 1 118 ? -5.029 -5.462 26.367 1.00 94.06 118 THR A CA 1
ATOM 946 C C . THR A 1 118 ? -5.961 -6.325 25.518 1.00 94.06 118 THR A C 1
ATOM 948 O O . THR A 1 118 ? -6.192 -7.490 25.838 1.00 94.06 118 THR A O 1
ATOM 951 N N . HIS A 1 119 ? -6.517 -5.746 24.455 1.00 94.62 119 HIS A N 1
ATOM 952 C CA . HIS A 1 119 ? -7.465 -6.378 23.552 1.00 94.62 119 HIS A CA 1
ATOM 953 C C . HIS A 1 119 ? -6.973 -6.252 22.115 1.00 94.62 119 HIS A C 1
ATOM 955 O O . HIS A 1 119 ? -6.251 -5.317 21.766 1.00 94.62 119 HIS A O 1
ATOM 961 N N . SER A 1 120 ? -7.426 -7.177 21.277 1.00 95.19 120 SER A N 1
ATOM 962 C CA . SER A 1 120 ? -7.227 -7.115 19.835 1.00 95.19 120 SER A CA 1
ATOM 963 C C . SER A 1 120 ? -8.544 -7.368 19.114 1.00 95.19 120 SER A C 1
ATOM 965 O O . SER A 1 120 ? -9.364 -8.175 19.568 1.00 95.19 120 SER A O 1
ATOM 967 N N . ILE A 1 121 ? -8.733 -6.721 17.966 1.00 95.38 121 ILE A N 1
ATOM 968 C CA . ILE A 1 121 ? -9.677 -7.207 16.963 1.00 95.38 121 ILE A CA 1
ATOM 969 C C . ILE A 1 121 ? -8.975 -8.336 16.215 1.00 95.38 121 ILE A C 1
ATOM 971 O O . ILE A 1 121 ? -7.942 -8.131 15.582 1.00 95.38 121 ILE A O 1
ATOM 975 N N . VAL A 1 122 ? -9.519 -9.540 16.324 1.00 96.44 122 VAL A N 1
ATOM 976 C CA . VAL A 1 122 ? -9.020 -10.719 15.622 1.00 96.44 122 VAL A CA 1
ATOM 977 C C . VAL A 1 122 ? -9.744 -10.816 14.296 1.00 96.44 122 VAL A C 1
ATOM 979 O O . VAL A 1 122 ? -10.957 -11.015 14.291 1.00 96.44 122 VAL A O 1
ATOM 982 N N . LEU A 1 123 ? -9.011 -10.671 13.196 1.00 96.88 123 LEU A N 1
ATOM 983 C CA . LEU A 1 123 ? -9.510 -10.854 11.837 1.00 96.88 123 LEU A CA 1
ATOM 984 C C . LEU A 1 123 ? -9.157 -12.257 11.351 1.00 96.88 123 LEU A C 1
ATOM 986 O O . LEU A 1 123 ? -8.006 -12.669 11.468 1.00 96.88 123 LEU A O 1
ATOM 990 N N . VAL A 1 124 ? -10.133 -12.973 10.796 1.00 97.44 124 VAL A N 1
ATOM 991 C CA . VAL A 1 124 ? -9.956 -14.291 10.174 1.00 97.44 124 VAL A CA 1
ATOM 992 C C . VAL A 1 124 ? -10.172 -14.139 8.675 1.00 97.44 124 VAL A C 1
ATOM 994 O O . VAL A 1 124 ? -11.303 -13.964 8.219 1.00 97.44 124 VAL A O 1
ATOM 997 N N . LEU A 1 125 ? -9.076 -14.183 7.930 1.00 96.94 125 LEU A N 1
ATOM 998 C CA . LEU A 1 125 ? -8.995 -13.887 6.505 1.00 96.94 125 LEU A CA 1
ATOM 999 C C . LEU A 1 125 ? -8.661 -15.149 5.705 1.00 96.94 125 LEU A C 1
ATOM 1001 O O . LEU A 1 125 ? -8.093 -16.111 6.239 1.00 96.94 125 LEU A O 1
ATOM 1005 N N . GLU A 1 126 ? -8.980 -15.131 4.414 1.00 95.31 126 GLU A N 1
ATOM 1006 C CA . GLU A 1 126 ? -8.396 -16.074 3.459 1.00 95.31 126 GLU A CA 1
ATOM 1007 C C . GLU A 1 126 ? -6.865 -16.039 3.531 1.00 95.31 126 GLU A C 1
ATOM 1009 O O . GLU A 1 126 ? -6.248 -14.981 3.678 1.00 95.31 126 GLU A O 1
ATOM 1014 N N . ASN A 1 127 ? -6.249 -17.218 3.444 1.00 94.12 127 ASN A N 1
ATOM 1015 C CA . ASN A 1 127 ? -4.802 -17.357 3.463 1.00 94.12 127 ASN A CA 1
ATOM 1016 C C . ASN A 1 127 ? -4.268 -17.619 2.058 1.00 94.12 127 ASN A C 1
ATOM 1018 O O . ASN A 1 127 ? -4.604 -18.634 1.448 1.00 94.12 127 ASN A O 1
ATOM 1022 N N . TYR A 1 128 ? -3.353 -16.765 1.612 1.00 93.75 128 TYR A N 1
ATOM 1023 C CA . TYR A 1 128 ? -2.615 -16.935 0.366 1.00 93.75 128 TYR A CA 1
ATOM 1024 C C . TYR A 1 128 ? -1.132 -17.165 0.685 1.00 93.75 128 TYR A C 1
ATOM 1026 O O . TYR A 1 128 ? -0.587 -16.496 1.565 1.00 93.75 128 TYR A O 1
ATOM 1034 N N . PRO A 1 129 ? -0.473 -18.134 0.027 1.00 87.44 129 PRO A N 1
ATOM 1035 C CA . PRO A 1 129 ? 0.821 -18.650 0.474 1.00 87.44 129 PRO A CA 1
ATOM 1036 C C . PRO A 1 129 ? 1.999 -17.710 0.204 1.00 87.44 129 PRO A C 1
ATOM 1038 O O . PRO A 1 129 ? 3.028 -17.842 0.864 1.00 87.44 129 PRO A O 1
ATOM 1041 N N . LEU A 1 130 ? 1.872 -16.805 -0.770 1.00 95.12 130 LEU A N 1
ATOM 1042 C CA . LEU A 1 130 ? 2.967 -15.972 -1.251 1.00 95.12 130 LEU A CA 1
ATOM 1043 C C . LEU A 1 130 ? 2.554 -14.506 -1.298 1.00 95.12 130 LEU A C 1
ATOM 1045 O O . LEU A 1 130 ? 1.448 -14.170 -1.729 1.00 95.12 130 LEU A O 1
ATOM 1049 N N . THR A 1 131 ? 3.484 -13.625 -0.937 1.00 97.31 131 THR A N 1
ATOM 1050 C CA . THR A 1 131 ? 3.407 -12.228 -1.369 1.00 97.31 131 THR A CA 1
ATOM 1051 C C . THR A 1 131 ? 3.809 -12.117 -2.839 1.00 97.31 131 THR A C 1
ATOM 1053 O O . THR A 1 131 ? 4.581 -12.932 -3.355 1.00 97.31 131 THR A O 1
ATOM 1056 N N . LEU A 1 132 ? 3.347 -11.074 -3.523 1.00 97.50 132 LEU A N 1
ATOM 1057 C CA . LEU A 1 132 ? 3.724 -10.788 -4.903 1.00 97.50 132 LEU A CA 1
ATOM 1058 C C . LEU A 1 132 ? 5.240 -10.573 -5.021 1.00 97.50 132 LEU A C 1
ATOM 1060 O O . LEU A 1 132 ? 5.849 -11.008 -5.987 1.00 97.50 132 LEU A O 1
ATOM 1064 N N . SER A 1 133 ? 5.879 -9.982 -4.011 1.00 95.75 133 SER A N 1
ATOM 1065 C CA . SER A 1 133 ? 7.342 -9.839 -3.921 1.00 95.75 133 SER A CA 1
ATOM 1066 C C . SER A 1 133 ? 8.088 -11.182 -3.914 1.00 95.75 133 SER A C 1
ATOM 1068 O O . SER A 1 133 ? 9.130 -11.327 -4.568 1.00 95.75 133 SER A O 1
ATOM 1070 N N . GLN A 1 134 ? 7.572 -12.175 -3.180 1.00 96.00 134 GLN A N 1
ATOM 1071 C CA . GLN A 1 134 ? 8.126 -13.533 -3.149 1.00 96.00 134 GLN A CA 1
ATOM 1072 C C . GLN A 1 134 ? 7.902 -14.233 -4.488 1.00 96.00 134 GLN A C 1
ATOM 1074 O O . GLN A 1 134 ? 8.868 -14.658 -5.120 1.00 96.00 134 GLN A O 1
ATOM 1079 N N . TRP A 1 135 ? 6.654 -14.257 -4.958 1.00 96.88 135 TRP A N 1
ATOM 1080 C CA . TRP A 1 135 ? 6.288 -14.888 -6.222 1.00 96.88 135 TRP A CA 1
ATOM 1081 C C . TRP A 1 135 ? 7.059 -14.292 -7.404 1.00 96.88 135 TRP A C 1
ATOM 1083 O O . TRP A 1 135 ? 7.671 -15.025 -8.175 1.00 96.88 135 TRP A O 1
ATOM 1093 N N . PHE A 1 136 ? 7.133 -12.962 -7.505 1.00 96.88 136 PHE A N 1
ATOM 1094 C CA . PHE A 1 136 ? 7.824 -12.272 -8.595 1.00 96.88 136 PHE A CA 1
ATOM 1095 C C . PHE A 1 136 ? 9.305 -12.646 -8.650 1.00 96.88 136 PHE A C 1
ATOM 1097 O O . PHE A 1 136 ? 9.857 -12.850 -9.724 1.00 96.88 136 PHE A O 1
ATOM 1104 N N . ARG A 1 137 ? 9.965 -12.768 -7.493 1.00 94.38 137 ARG A N 1
ATOM 1105 C CA . ARG A 1 137 ? 11.370 -13.194 -7.412 1.00 94.38 137 ARG A CA 1
ATOM 1106 C C . ARG A 1 137 ? 11.583 -14.590 -7.967 1.00 94.38 137 ARG A C 1
ATOM 1108 O O . ARG A 1 137 ? 12.546 -14.798 -8.695 1.00 94.38 137 ARG A O 1
ATOM 1115 N N . GLU A 1 138 ? 10.715 -15.518 -7.592 1.00 93.75 138 GLU A N 1
ATOM 1116 C CA . GLU A 1 138 ? 10.810 -16.912 -8.012 1.00 93.75 138 GLU A CA 1
ATOM 1117 C C . GLU A 1 138 ? 10.490 -17.064 -9.500 1.00 93.75 138 GLU A C 1
ATOM 1119 O O . GLU A 1 138 ? 11.234 -17.731 -10.220 1.00 93.75 138 GLU A O 1
ATOM 1124 N N . GLN A 1 139 ? 9.439 -16.394 -9.981 1.00 94.19 139 GLN A N 1
ATOM 1125 C CA . GLN A 1 139 ? 9.032 -16.466 -11.382 1.00 94.19 139 GLN A CA 1
ATOM 1126 C C . GLN A 1 139 ? 10.006 -15.758 -12.318 1.00 94.19 139 GLN A C 1
ATOM 1128 O O . GLN A 1 139 ? 10.285 -16.283 -13.390 1.00 94.19 139 GLN A O 1
ATOM 1133 N N . TRP A 1 140 ? 10.585 -14.618 -11.922 1.00 94.69 140 TRP A N 1
ATOM 1134 C CA . TRP A 1 140 ? 11.491 -13.850 -12.788 1.00 94.69 140 TRP A CA 1
ATOM 1135 C C . TRP A 1 140 ? 12.654 -14.684 -13.334 1.00 94.69 140 TRP A C 1
ATOM 1137 O O . TRP A 1 140 ? 13.032 -14.533 -14.490 1.00 94.69 140 TRP A O 1
ATOM 1147 N N . SER A 1 141 ? 13.214 -15.581 -12.519 1.00 88.69 141 SER A N 1
ATOM 1148 C CA . SER A 1 141 ? 14.337 -16.439 -12.919 1.00 88.69 141 SER A CA 1
ATOM 1149 C C . SER A 1 141 ? 13.955 -17.586 -13.859 1.00 88.69 141 SER A C 1
ATOM 1151 O O . SER A 1 141 ? 14.846 -18.173 -14.468 1.00 88.69 141 SER A O 1
ATOM 1153 N N . HIS A 1 142 ? 12.668 -17.916 -13.963 1.00 90.00 142 HIS A N 1
ATOM 1154 C CA . HIS A 1 142 ? 12.153 -19.051 -14.738 1.00 90.00 142 HIS A CA 1
ATOM 1155 C C . HIS A 1 142 ? 11.201 -18.617 -15.862 1.00 90.00 142 HIS A C 1
ATOM 1157 O O . HIS A 1 142 ? 10.618 -19.463 -16.534 1.00 90.00 142 HIS A O 1
ATOM 1163 N N . CYS A 1 143 ? 11.007 -17.310 -16.039 1.00 90.69 143 CYS A N 1
ATOM 1164 C CA . CYS A 1 143 ? 10.070 -16.756 -17.000 1.00 90.69 143 CYS A CA 1
ATOM 1165 C C . CYS A 1 143 ? 10.710 -16.674 -18.390 1.00 90.69 143 CYS A C 1
ATOM 1167 O O . CYS A 1 143 ? 11.736 -16.014 -18.560 1.00 90.69 143 CYS A O 1
ATOM 1169 N N . ASP A 1 144 ? 10.073 -17.300 -19.381 1.00 91.25 144 ASP A N 1
ATOM 1170 C CA . ASP A 1 144 ? 10.503 -17.229 -20.784 1.00 91.25 144 ASP A CA 1
ATOM 1171 C C . ASP A 1 144 ? 10.274 -15.833 -21.394 1.00 91.25 144 ASP A C 1
ATOM 1173 O O . ASP A 1 144 ? 11.040 -15.401 -22.255 1.00 91.25 144 ASP A O 1
ATOM 1177 N N . ASP A 1 145 ? 9.241 -15.117 -20.931 1.00 95.12 145 ASP A N 1
ATOM 1178 C CA . ASP A 1 145 ? 8.883 -13.766 -21.383 1.00 95.12 145 ASP A CA 1
ATOM 1179 C C . ASP A 1 145 ? 8.641 -12.819 -20.187 1.00 95.12 145 ASP A C 1
ATOM 1181 O O . ASP A 1 145 ? 7.498 -12.593 -19.762 1.00 95.12 145 ASP A O 1
ATOM 1185 N N . PRO A 1 146 ? 9.720 -12.250 -19.612 1.00 95.25 146 PRO A N 1
ATOM 1186 C CA . PRO A 1 146 ? 9.617 -11.330 -18.484 1.00 95.25 146 PRO A CA 1
ATOM 1187 C C . PRO A 1 146 ? 8.776 -10.086 -18.787 1.00 95.25 146 PRO A C 1
ATOM 1189 O O . PRO A 1 146 ? 8.134 -9.550 -17.883 1.00 95.25 146 PRO A O 1
ATOM 1192 N N . MET A 1 147 ? 8.756 -9.614 -20.038 1.00 97.06 147 MET A N 1
ATOM 1193 C CA . MET A 1 147 ? 8.018 -8.407 -20.411 1.00 97.06 147 MET A CA 1
ATOM 1194 C C . MET A 1 147 ? 6.511 -8.671 -20.434 1.00 97.06 147 MET A C 1
ATOM 1196 O O . MET A 1 147 ? 5.751 -7.875 -19.884 1.00 97.06 147 MET A O 1
ATOM 1200 N N . ALA A 1 148 ? 6.061 -9.806 -20.976 1.00 96.94 148 ALA A N 1
ATOM 1201 C CA . ALA A 1 148 ? 4.652 -10.193 -20.899 1.00 96.94 148 ALA A CA 1
ATOM 1202 C C . ALA A 1 148 ? 4.169 -10.305 -19.443 1.00 96.94 148 ALA A C 1
ATOM 1204 O O . ALA A 1 148 ? 3.086 -9.814 -19.114 1.00 96.94 148 ALA A O 1
ATOM 1205 N N . MET A 1 149 ? 4.990 -10.875 -18.552 1.00 96.31 149 MET A N 1
ATOM 1206 C CA . MET A 1 149 ? 4.689 -10.923 -17.118 1.00 96.31 149 MET A CA 1
ATOM 1207 C C . MET A 1 149 ? 4.566 -9.516 -16.514 1.00 96.31 149 MET A C 1
ATOM 1209 O O . MET A 1 149 ? 3.602 -9.244 -15.801 1.00 96.31 149 MET A O 1
ATOM 1213 N N . VAL A 1 150 ? 5.503 -8.608 -16.810 1.00 98.00 150 VAL A N 1
ATOM 1214 C CA . VAL A 1 150 ? 5.458 -7.214 -16.329 1.00 98.00 150 VAL A CA 1
ATOM 1215 C C . VAL A 1 150 ? 4.196 -6.497 -16.808 1.00 98.00 150 VAL A C 1
ATOM 1217 O O . VAL A 1 150 ? 3.519 -5.876 -15.994 1.00 98.00 150 VAL A O 1
ATOM 1220 N N . MET A 1 151 ? 3.839 -6.623 -18.089 1.00 97.88 151 MET A N 1
ATOM 1221 C CA . MET A 1 151 ? 2.629 -5.999 -18.640 1.00 97.88 151 MET A CA 1
ATOM 1222 C C . MET A 1 151 ? 1.352 -6.554 -18.003 1.00 97.88 151 MET A C 1
ATOM 1224 O O . MET A 1 151 ? 0.436 -5.794 -17.691 1.00 97.88 151 MET A O 1
ATOM 1228 N N . HIS A 1 152 ? 1.291 -7.870 -17.781 1.00 97.12 152 HIS A N 1
ATOM 1229 C CA . HIS A 1 152 ? 0.150 -8.498 -17.120 1.00 97.12 152 HIS A CA 1
ATOM 1230 C C . HIS A 1 152 ? -0.002 -8.027 -15.667 1.00 97.12 152 HIS A C 1
ATOM 1232 O O . HIS A 1 152 ? -1.112 -7.697 -15.239 1.00 97.12 152 HIS A O 1
ATOM 1238 N N . LEU A 1 153 ? 1.105 -7.952 -14.921 1.00 97.88 153 LEU A N 1
ATOM 1239 C CA . LEU A 1 153 ? 1.110 -7.436 -13.553 1.00 97.88 153 LEU A CA 1
ATOM 1240 C C . LEU A 1 153 ? 0.682 -5.973 -13.510 1.00 97.88 153 LEU A C 1
ATOM 1242 O O . LEU A 1 153 ? -0.190 -5.633 -12.719 1.00 97.88 153 LEU A O 1
ATOM 1246 N N . GLU A 1 154 ? 1.255 -5.122 -14.363 1.00 98.25 154 GLU A N 1
ATOM 1247 C CA . GLU A 1 154 ? 0.886 -3.709 -14.430 1.00 98.25 154 GLU A CA 1
ATOM 1248 C C . GLU A 1 154 ? -0.616 -3.543 -14.687 1.00 98.25 154 GLU A C 1
ATOM 1250 O O . GLU A 1 154 ? -1.295 -2.892 -13.894 1.00 98.25 154 GLU A O 1
ATOM 1255 N N . SER A 1 155 ? -1.153 -4.194 -15.724 1.00 98.00 155 SER A N 1
ATOM 1256 C CA . SER A 1 155 ? -2.583 -4.130 -16.051 1.00 98.00 155 SER A CA 1
ATOM 1257 C C . SER A 1 155 ? -3.453 -4.579 -14.877 1.00 98.00 155 SER A C 1
ATOM 1259 O O . SER A 1 155 ? -4.394 -3.885 -14.504 1.00 98.00 155 SER A O 1
ATOM 1261 N N . THR A 1 156 ? -3.116 -5.709 -14.251 1.00 97.94 156 THR A N 1
ATOM 1262 C CA . THR A 1 156 ? -3.902 -6.259 -13.137 1.00 97.94 156 THR A CA 1
ATOM 1263 C C . THR A 1 156 ? -3.879 -5.329 -11.922 1.00 97.94 156 THR A C 1
ATOM 1265 O O . THR A 1 156 ? -4.908 -5.113 -11.283 1.00 97.94 156 THR A O 1
ATOM 1268 N N . LEU A 1 157 ? -2.721 -4.742 -11.602 1.00 98.06 157 LEU A N 1
ATOM 1269 C CA . LEU A 1 157 ? -2.596 -3.764 -10.520 1.00 98.06 157 LEU A CA 1
ATOM 1270 C C . LEU A 1 157 ? -3.429 -2.511 -10.805 1.00 98.06 157 LEU A C 1
ATOM 1272 O O . LEU A 1 157 ? -4.138 -2.036 -9.918 1.00 98.06 157 LEU A O 1
ATOM 1276 N N . LEU A 1 158 ? -3.374 -1.994 -12.035 1.00 98.00 158 LEU A N 1
ATOM 1277 C CA . LEU A 1 158 ? -4.157 -0.830 -12.442 1.00 98.00 158 LEU A CA 1
ATOM 1278 C C . LEU A 1 158 ? -5.660 -1.098 -12.352 1.00 98.00 158 LEU A C 1
ATOM 1280 O O . LEU A 1 158 ? -6.382 -0.233 -11.859 1.00 98.00 158 LEU A O 1
ATOM 1284 N N . ASP A 1 159 ? -6.127 -2.279 -12.749 1.00 98.06 159 ASP A N 1
ATOM 1285 C CA . ASP A 1 159 ? -7.542 -2.652 -12.666 1.00 98.06 159 ASP A CA 1
ATOM 1286 C C . ASP A 1 159 ? -8.040 -2.679 -11.212 1.00 98.06 159 ASP A C 1
ATOM 1288 O O . ASP A 1 159 ? -9.059 -2.060 -10.888 1.00 98.06 159 ASP A O 1
ATOM 1292 N N . ILE A 1 160 ? -7.298 -3.335 -10.310 1.00 98.25 160 ILE A N 1
ATOM 1293 C CA . ILE A 1 160 ? -7.654 -3.433 -8.883 1.00 98.25 160 ILE A CA 1
ATOM 1294 C C . ILE A 1 160 ? -7.689 -2.041 -8.241 1.00 98.25 160 ILE A C 1
ATOM 1296 O O . ILE A 1 160 ? -8.663 -1.674 -7.577 1.00 98.25 160 ILE A O 1
ATOM 1300 N N . LEU A 1 161 ? -6.630 -1.253 -8.441 1.00 98.31 161 LEU A N 1
ATOM 1301 C CA . LEU A 1 161 ? -6.472 0.045 -7.787 1.00 98.31 161 LEU A CA 1
ATOM 1302 C C . LEU A 1 161 ? -7.439 1.086 -8.352 1.00 98.31 161 LEU A C 1
ATOM 1304 O O . LEU A 1 161 ? -8.023 1.861 -7.595 1.00 98.31 161 LEU A O 1
ATOM 1308 N N . SER A 1 162 ? -7.679 1.069 -9.664 1.00 97.69 162 SER A N 1
ATOM 1309 C CA . SER A 1 162 ? -8.681 1.936 -10.289 1.00 97.69 162 SER A CA 1
ATOM 1310 C C . SER A 1 162 ? -10.088 1.589 -9.805 1.00 97.69 162 SER A C 1
ATOM 1312 O O . SER A 1 162 ? -10.887 2.490 -9.538 1.00 97.69 162 SER A O 1
ATOM 1314 N N . PHE A 1 163 ? -10.390 0.297 -9.619 1.00 98.50 163 PHE A N 1
ATOM 1315 C CA . PHE A 1 163 ? -11.665 -0.128 -9.052 1.00 98.50 163 PHE A CA 1
ATOM 1316 C C . PHE A 1 163 ? -11.865 0.425 -7.636 1.00 98.50 163 PHE A C 1
ATOM 1318 O O . PHE A 1 163 ? -12.836 1.155 -7.419 1.00 98.50 163 PHE A O 1
ATOM 1325 N N . ILE A 1 164 ? -10.969 0.148 -6.680 1.00 98.25 164 ILE A N 1
ATOM 1326 C CA . ILE A 1 164 ? -11.158 0.602 -5.286 1.00 98.25 164 ILE A CA 1
ATOM 1327 C C . ILE A 1 164 ? -11.195 2.134 -5.191 1.00 98.25 164 ILE A C 1
ATOM 1329 O O . ILE A 1 164 ? -12.028 2.692 -4.470 1.00 98.25 164 ILE A O 1
ATOM 1333 N N . ASN A 1 165 ? -10.387 2.822 -6.005 1.00 97.25 165 ASN A N 1
ATOM 1334 C CA . ASN A 1 165 ? -10.380 4.276 -6.087 1.00 97.25 165 ASN A CA 1
ATOM 1335 C C . ASN A 1 165 ? -11.734 4.817 -6.565 1.00 97.25 165 ASN A C 1
ATOM 1337 O O . ASN A 1 165 ? -12.294 5.726 -5.945 1.00 97.25 165 ASN A O 1
ATOM 1341 N N . SER A 1 166 ? -12.321 4.195 -7.597 1.00 97.56 166 SER A N 1
ATOM 1342 C CA . SER A 1 166 ? -13.660 4.540 -8.093 1.00 97.56 166 SER A CA 1
ATOM 1343 C C . SER A 1 166 ? -14.757 4.347 -7.039 1.00 97.56 166 SER A C 1
ATOM 1345 O O . SER A 1 166 ? -15.751 5.074 -7.041 1.00 97.56 166 SER A O 1
ATOM 1347 N N . GLN A 1 167 ? -14.568 3.409 -6.103 1.00 98.12 167 GLN A N 1
ATOM 1348 C CA . GLN A 1 167 ? -15.478 3.179 -4.977 1.00 98.12 167 GLN A CA 1
ATOM 1349 C C . GLN A 1 167 ? -15.243 4.146 -3.800 1.00 98.12 167 GLN A C 1
ATOM 1351 O O . GLN A 1 167 ? -15.968 4.103 -2.802 1.00 98.12 167 GLN A O 1
ATOM 1356 N N . GLY A 1 168 ? -14.276 5.061 -3.922 1.00 97.88 168 GLY A N 1
ATOM 1357 C CA . GLY A 1 168 ? -13.956 6.054 -2.904 1.00 97.88 168 GLY A CA 1
ATOM 1358 C C . GLY A 1 168 ? -13.038 5.536 -1.800 1.00 97.88 168 GLY A C 1
ATOM 1359 O O . GLY A 1 168 ? -13.136 6.040 -0.682 1.00 97.88 168 GLY A O 1
ATOM 1360 N N . LEU A 1 169 ? -12.169 4.566 -2.100 1.00 98.44 169 LEU A N 1
ATOM 1361 C CA . LEU A 1 169 ? -11.176 4.006 -1.182 1.00 98.44 169 LEU A CA 1
ATOM 1362 C C . LEU A 1 169 ? -9.753 4.214 -1.727 1.00 98.44 169 LEU A C 1
ATOM 1364 O O . LEU A 1 169 ? -9.484 3.923 -2.889 1.00 98.44 169 LEU A O 1
ATOM 1368 N N . LEU A 1 170 ? -8.854 4.706 -0.874 1.00 98.38 170 LEU A N 1
ATOM 1369 C CA . LEU A 1 170 ? -7.407 4.742 -1.087 1.00 98.38 170 LEU A CA 1
ATOM 1370 C C . LEU A 1 170 ? -6.750 3.721 -0.162 1.00 98.38 170 LEU A C 1
ATOM 1372 O O . LEU A 1 170 ? -7.002 3.744 1.042 1.00 98.38 170 LEU A O 1
ATOM 1376 N N . HIS A 1 171 ? -5.910 2.851 -0.710 1.00 98.00 171 HIS A N 1
ATOM 1377 C CA . HIS A 1 171 ? -5.191 1.831 0.045 1.00 98.00 171 HIS A CA 1
ATOM 1378 C C . HIS A 1 171 ? -4.065 2.437 0.893 1.00 98.00 171 HIS A C 1
ATOM 1380 O O . HIS A 1 171 ? -3.877 2.058 2.045 1.00 98.00 171 HIS A O 1
ATOM 1386 N N . LEU A 1 172 ? -3.325 3.383 0.309 1.00 97.44 172 LEU A N 1
ATOM 1387 C CA . LEU A 1 172 ? -2.172 4.113 0.849 1.00 97.44 172 LEU A CA 1
ATOM 1388 C C . LEU A 1 172 ? -0.935 3.258 1.176 1.00 97.44 172 LEU A C 1
ATOM 1390 O O . LEU A 1 172 ? 0.112 3.806 1.521 1.00 97.44 172 LEU A O 1
ATOM 1394 N N . ASP A 1 173 ? -1.018 1.938 0.981 1.00 95.25 173 ASP A N 1
ATOM 1395 C CA . ASP A 1 173 ? 0.100 1.005 1.195 1.00 95.25 173 ASP A CA 1
ATOM 1396 C C . ASP A 1 173 ? 0.215 -0.132 0.153 1.00 95.25 173 ASP A C 1
ATOM 1398 O O . ASP A 1 173 ? 0.514 -1.280 0.479 1.00 95.25 173 ASP A O 1
ATOM 1402 N N . ALA A 1 174 ? -0.096 0.147 -1.118 1.00 94.50 174 ALA A N 1
ATOM 1403 C CA . ALA A 1 174 ? -0.188 -0.864 -2.184 1.00 94.50 174 ALA A CA 1
ATOM 1404 C C . ALA A 1 174 ? 1.187 -1.289 -2.762 1.00 94.50 174 ALA A C 1
ATOM 1406 O O . ALA A 1 174 ? 1.460 -1.116 -3.952 1.00 94.50 174 ALA A O 1
ATOM 1407 N N . HIS A 1 175 ? 2.081 -1.826 -1.925 1.00 94.00 175 HIS A N 1
ATOM 1408 C CA . HIS A 1 175 ? 3.355 -2.415 -2.368 1.00 94.00 175 HIS A CA 1
ATOM 1409 C C . HIS A 1 175 ? 3.285 -3.942 -2.494 1.00 94.00 175 HIS A C 1
ATOM 1411 O O . HIS A 1 175 ? 2.391 -4.598 -1.972 1.00 94.00 175 HIS A O 1
ATOM 1417 N N . PHE A 1 176 ? 4.289 -4.529 -3.147 1.00 95.38 176 PHE A N 1
ATOM 1418 C CA . PHE A 1 176 ? 4.336 -5.958 -3.489 1.00 95.38 176 PHE A CA 1
ATOM 1419 C C . PHE A 1 176 ? 4.335 -6.929 -2.296 1.00 95.38 176 PHE A C 1
ATOM 1421 O O . PHE A 1 176 ? 4.119 -8.121 -2.502 1.00 95.38 176 PHE A O 1
ATOM 1428 N N . ASP A 1 177 ? 4.592 -6.470 -1.069 1.00 94.38 177 ASP A N 1
ATOM 1429 C CA . ASP A 1 177 ? 4.478 -7.336 0.116 1.00 94.38 177 ASP A CA 1
ATOM 1430 C C . ASP A 1 177 ? 3.073 -7.287 0.747 1.00 94.38 177 ASP A C 1
ATOM 1432 O O . ASP A 1 177 ? 2.718 -8.210 1.470 1.00 94.38 177 ASP A O 1
ATOM 1436 N N . ASN A 1 178 ? 2.259 -6.281 0.399 1.00 96.19 178 ASN A N 1
ATOM 1437 C CA . ASN A 1 178 ? 0.839 -6.162 0.763 1.00 96.19 178 ASN A CA 1
ATOM 1438 C C . ASN A 1 178 ? -0.092 -6.606 -0.380 1.00 96.19 178 ASN A C 1
ATOM 1440 O O . ASN A 1 178 ? -1.297 -6.362 -0.375 1.00 96.19 178 ASN A O 1
ATOM 1444 N N . ILE A 1 179 ? 0.466 -7.264 -1.392 1.00 98.00 179 ILE A N 1
ATOM 1445 C CA . ILE A 1 179 ? -0.291 -7.927 -2.449 1.00 98.00 179 ILE A CA 1
ATOM 1446 C C . ILE A 1 179 ? 0.070 -9.400 -2.358 1.00 98.00 179 ILE A C 1
ATOM 1448 O O . ILE A 1 179 ? 1.249 -9.749 -2.354 1.00 98.00 179 ILE A O 1
ATOM 1452 N N . LEU A 1 180 ? -0.933 -10.260 -2.248 1.00 97.81 180 LEU A N 1
ATOM 1453 C CA . LEU A 1 180 ? -0.771 -11.705 -2.165 1.00 97.81 180 LEU A CA 1
ATOM 1454 C C . LEU A 1 180 ? -1.083 -12.357 -3.509 1.00 97.81 180 LEU A C 1
ATOM 1456 O O . LEU A 1 180 ? -1.695 -11.746 -4.385 1.00 97.81 180 LEU A O 1
ATOM 1460 N N . THR A 1 181 ? -0.674 -13.610 -3.671 1.00 96.44 181 THR A N 1
ATOM 1461 C CA . THR A 1 181 ? -1.015 -14.407 -4.848 1.00 96.44 181 THR A CA 1
ATOM 1462 C C . THR A 1 181 ? -1.070 -15.898 -4.525 1.00 96.44 181 THR A C 1
ATOM 1464 O O . THR A 1 181 ? -0.336 -16.403 -3.672 1.00 96.44 181 THR A O 1
ATOM 1467 N N . ASP A 1 182 ? -1.946 -16.611 -5.228 1.00 94.25 182 ASP A N 1
ATOM 1468 C CA . ASP A 1 182 ? -1.976 -18.077 -5.313 1.00 94.25 182 ASP A CA 1
ATOM 1469 C C . ASP A 1 182 ? -1.154 -18.616 -6.504 1.00 94.25 182 ASP A C 1
ATOM 1471 O O . ASP A 1 182 ? -1.140 -19.817 -6.771 1.00 94.25 182 ASP A O 1
ATOM 1475 N N . GLY A 1 183 ? -0.463 -17.725 -7.220 1.00 91.88 183 GLY A N 1
ATOM 1476 C CA . GLY A 1 183 ? 0.277 -18.001 -8.445 1.00 91.88 183 GLY A CA 1
ATOM 1477 C C . GLY A 1 183 ? -0.531 -17.822 -9.732 1.00 91.88 183 GLY A C 1
ATOM 1478 O O . GLY A 1 183 ? 0.055 -17.904 -10.809 1.00 91.88 183 GLY A O 1
ATOM 1479 N N . GLN A 1 184 ? -1.839 -17.566 -9.638 1.00 90.44 184 GLN A N 1
ATOM 1480 C CA . GLN A 1 184 ? -2.720 -17.299 -10.780 1.00 90.44 184 GLN A CA 1
ATOM 1481 C C . GLN A 1 184 ? -3.343 -15.903 -10.719 1.00 90.44 184 GLN A C 1
ATOM 1483 O O . GLN A 1 184 ? -3.457 -15.238 -11.745 1.00 90.44 184 GLN A O 1
ATOM 1488 N N . GLN A 1 185 ? -3.756 -15.461 -9.533 1.00 94.62 185 GLN A N 1
ATOM 1489 C CA . GLN A 1 185 ? -4.425 -14.182 -9.310 1.00 94.62 185 GLN A CA 1
ATOM 1490 C C . GLN A 1 185 ? -3.693 -13.347 -8.262 1.00 94.62 185 GLN A C 1
ATOM 1492 O O . GLN A 1 185 ? -2.931 -13.865 -7.441 1.00 94.62 185 GLN A O 1
ATOM 1497 N N . LEU A 1 186 ? -3.924 -12.035 -8.302 1.00 97.38 186 LEU A N 1
ATOM 1498 C CA . LEU A 1 186 ? -3.436 -11.091 -7.302 1.00 97.38 186 LEU A CA 1
ATOM 1499 C C . LEU A 1 186 ? -4.547 -10.763 -6.308 1.00 97.38 186 LEU A C 1
ATOM 1501 O O . LEU A 1 186 ? -5.708 -10.645 -6.694 1.00 97.38 186 LEU A O 1
ATOM 1505 N N . PHE A 1 187 ? -4.166 -10.560 -5.050 1.00 98.06 187 PHE A N 1
ATOM 1506 C CA . PHE A 1 187 ? -5.074 -10.206 -3.968 1.00 98.06 187 PHE A CA 1
ATOM 1507 C C . PHE A 1 187 ? -4.508 -9.030 -3.171 1.00 98.06 187 PHE A C 1
ATOM 1509 O O . PHE A 1 187 ? -3.510 -9.184 -2.466 1.00 98.06 187 PHE A O 1
ATOM 1516 N N . LEU A 1 188 ? -5.121 -7.851 -3.281 1.00 98.25 188 LEU A N 1
ATOM 1517 C CA . LEU A 1 188 ? -4.713 -6.675 -2.506 1.00 98.25 188 LEU A CA 1
ATOM 1518 C C . LEU A 1 188 ? -5.185 -6.822 -1.054 1.00 98.25 188 LEU A C 1
ATOM 1520 O O . LEU A 1 188 ? -6.361 -7.094 -0.808 1.00 98.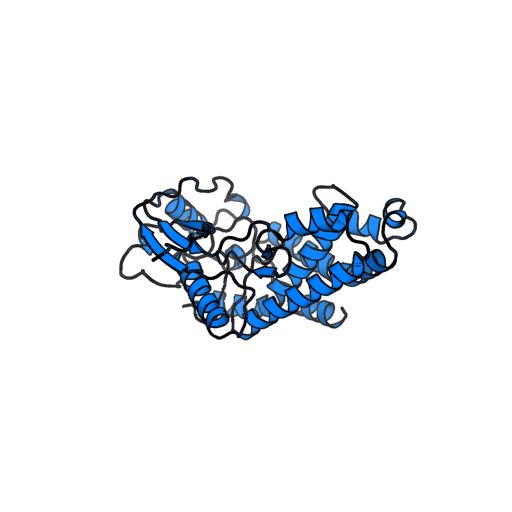25 188 LEU A O 1
ATOM 1524 N N . THR A 1 189 ? -4.269 -6.670 -0.099 1.00 96.31 189 THR A N 1
ATOM 1525 C CA . THR A 1 189 ? -4.520 -6.888 1.331 1.00 96.31 189 THR A CA 1
ATOM 1526 C C . THR A 1 189 ? -3.863 -5.810 2.190 1.00 96.31 189 THR A C 1
ATOM 1528 O O . THR A 1 189 ? -3.114 -4.982 1.693 1.00 96.31 189 THR A O 1
ATOM 1531 N N . ASP A 1 190 ? -4.084 -5.902 3.500 1.00 94.69 190 ASP A N 1
ATOM 1532 C CA . ASP A 1 190 ? -3.586 -4.984 4.526 1.00 94.69 190 ASP A CA 1
ATOM 1533 C C . ASP A 1 190 ? -4.162 -3.565 4.421 1.00 94.69 190 ASP A C 1
ATOM 1535 O O . ASP A 1 190 ? -3.538 -2.623 3.938 1.00 94.69 190 ASP A O 1
ATOM 1539 N N . TYR A 1 191 ? -5.368 -3.396 4.966 1.00 96.50 191 TYR A N 1
ATOM 1540 C CA . TYR A 1 191 ? -6.065 -2.111 4.964 1.00 96.50 191 TYR A CA 1
ATOM 1541 C C . TYR A 1 191 ? -5.701 -1.209 6.156 1.00 96.50 191 TYR A C 1
ATOM 1543 O O . TYR A 1 191 ? -6.452 -0.285 6.480 1.00 96.50 191 TYR A O 1
ATOM 1551 N N 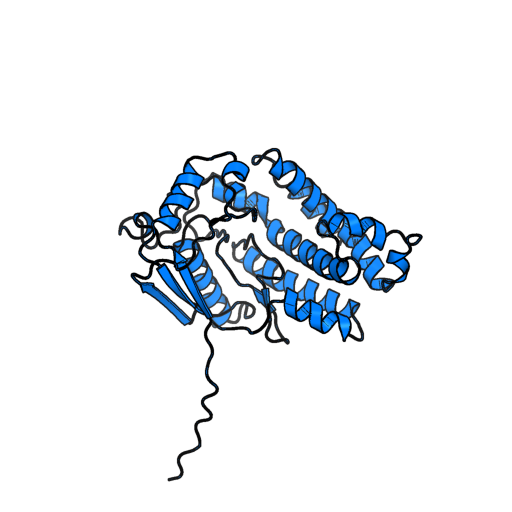. GLY A 1 192 ? -4.563 -1.443 6.821 1.00 94.44 192 GLY A N 1
ATOM 1552 C CA . GLY A 1 192 ? -4.173 -0.718 8.037 1.00 94.44 192 GLY A CA 1
ATOM 1553 C C . GLY A 1 192 ? -4.000 0.798 7.855 1.00 94.44 192 GLY A C 1
ATOM 1554 O O . GLY A 1 192 ? -4.240 1.561 8.793 1.00 94.44 192 GLY A O 1
ATOM 1555 N N . LEU A 1 193 ? -3.637 1.251 6.648 1.00 95.88 193 LEU A N 1
ATOM 1556 C CA . LEU A 1 193 ? -3.484 2.676 6.300 1.00 95.88 193 LEU A CA 1
ATOM 1557 C C . LEU A 1 193 ? -4.617 3.219 5.421 1.00 95.88 193 LEU A C 1
ATOM 1559 O O . LEU A 1 193 ? -4.590 4.382 5.026 1.00 95.88 193 LEU A O 1
ATOM 1563 N N . THR A 1 194 ? -5.625 2.403 5.114 1.00 96.75 194 THR A N 1
ATOM 1564 C CA . THR A 1 194 ? -6.673 2.773 4.161 1.00 96.75 194 THR A CA 1
ATOM 1565 C C . THR A 1 194 ? -7.432 4.033 4.586 1.00 96.75 194 THR A C 1
ATOM 1567 O O . THR A 1 194 ? -7.709 4.267 5.766 1.00 96.75 194 THR A O 1
ATOM 1570 N N . LEU A 1 195 ? -7.821 4.839 3.597 1.00 97.62 195 LEU A N 1
ATOM 1571 C CA . LEU A 1 195 ? -8.687 6.001 3.758 1.00 97.62 195 LEU A CA 1
ATOM 1572 C C . LEU A 1 195 ? -9.877 5.889 2.806 1.00 97.62 195 LEU A C 1
ATOM 1574 O O . LEU A 1 195 ? -9.709 5.709 1.604 1.00 97.62 195 LEU A O 1
ATOM 1578 N N . SER A 1 196 ? -11.093 6.023 3.328 1.00 97.81 196 SER A N 1
ATOM 1579 C CA . SER A 1 196 ? -12.321 5.818 2.560 1.00 97.81 196 SER A CA 1
ATOM 1580 C C . SER A 1 196 ? -13.317 6.954 2.785 1.00 97.81 196 SER A C 1
ATOM 1582 O O . SER A 1 196 ? -13.458 7.463 3.895 1.00 97.81 196 SER A O 1
ATOM 1584 N N . LYS A 1 197 ? -14.059 7.332 1.736 1.00 97.25 197 LYS A N 1
ATOM 1585 C CA . LYS A 1 197 ? -15.158 8.315 1.819 1.00 97.25 197 LYS A CA 1
ATOM 1586 C C . LYS A 1 197 ? -16.330 7.846 2.685 1.00 97.25 197 LYS A C 1
ATOM 1588 O O . LYS A 1 197 ? -17.167 8.662 3.054 1.00 97.25 197 LYS A O 1
ATOM 1593 N N . GLN A 1 198 ? -16.418 6.547 2.955 1.00 96.94 198 GLN A N 1
ATOM 1594 C CA . GLN A 1 198 ? -17.419 5.945 3.829 1.00 96.94 198 GLN A CA 1
ATOM 1595 C C . GLN A 1 198 ? -17.026 6.058 5.314 1.00 96.94 198 GLN A C 1
ATOM 1597 O O . GLN A 1 198 ? -17.854 5.790 6.182 1.00 96.94 198 GLN A O 1
ATOM 1602 N N . PHE A 1 199 ? -15.794 6.479 5.621 1.00 97.38 199 PHE A N 1
ATOM 1603 C CA . PHE A 1 199 ? -15.365 6.767 6.986 1.00 97.38 199 PHE A CA 1
ATOM 1604 C C . PHE A 1 199 ? -15.878 8.128 7.472 1.00 97.38 199 PHE A C 1
ATOM 1606 O O . PHE A 1 199 ? -16.191 9.028 6.691 1.00 97.38 199 PHE A O 1
ATOM 1613 N N . GLN A 1 200 ? -15.913 8.301 8.792 1.00 96.44 200 GLN A N 1
ATOM 1614 C CA . GLN A 1 200 ? -16.166 9.581 9.446 1.00 96.44 200 GLN A CA 1
ATOM 1615 C C . GLN A 1 200 ? -14.893 10.434 9.416 1.00 96.44 200 GLN A C 1
ATOM 1617 O O . GLN A 1 200 ? -14.125 10.465 10.377 1.00 96.44 200 GLN A O 1
ATOM 1622 N N . LEU A 1 201 ? -14.667 11.076 8.270 1.00 97.38 201 LEU A N 1
ATOM 1623 C CA . LEU A 1 201 ? -13.492 11.899 7.996 1.00 97.38 201 LEU A CA 1
ATOM 1624 C C . LEU A 1 201 ? -13.674 13.344 8.464 1.00 97.38 201 LEU A C 1
ATOM 1626 O O . LEU A 1 201 ? -14.732 13.945 8.256 1.00 97.38 201 LEU A O 1
ATOM 1630 N N . ASP A 1 202 ? -12.615 13.924 9.022 1.00 96.88 202 ASP A N 1
ATOM 1631 C CA . ASP A 1 202 ? -12.537 15.369 9.221 1.00 96.88 202 ASP A CA 1
ATOM 1632 C C . ASP A 1 202 ? -12.225 16.125 7.905 1.00 96.88 202 ASP A C 1
ATOM 1634 O O . ASP A 1 202 ? -12.044 15.548 6.826 1.00 96.88 202 ASP A O 1
ATOM 1638 N N . ALA A 1 203 ? -12.195 17.460 7.969 1.00 97.56 203 ALA A N 1
ATOM 1639 C CA . ALA A 1 203 ? -11.950 18.295 6.793 1.00 97.56 203 ALA A CA 1
ATOM 1640 C C . ALA A 1 203 ? -10.543 18.107 6.194 1.00 97.56 203 ALA A C 1
ATOM 1642 O O . ALA A 1 203 ? -10.393 18.162 4.969 1.00 97.56 203 ALA A O 1
ATOM 1643 N N . ALA A 1 204 ? -9.528 17.878 7.033 1.00 97.19 204 ALA A N 1
ATOM 1644 C CA . ALA A 1 204 ? -8.156 17.670 6.587 1.00 97.19 204 ALA A CA 1
ATOM 1645 C C . ALA A 1 204 ? -8.016 16.308 5.895 1.00 97.19 204 ALA A C 1
ATOM 1647 O O . ALA A 1 204 ? -7.395 16.216 4.838 1.00 97.19 204 ALA A O 1
ATOM 1648 N N . GLU A 1 205 ? -8.661 15.270 6.423 1.00 98.00 205 GLU A N 1
ATOM 1649 C CA . GLU A 1 205 ? -8.709 13.939 5.817 1.00 98.00 205 GLU A CA 1
ATOM 1650 C C . GLU A 1 205 ? -9.446 13.941 4.473 1.00 98.00 205 GLU A C 1
ATOM 1652 O O . GLU A 1 205 ? -8.982 13.335 3.507 1.00 98.00 205 GLU A O 1
ATOM 1657 N N . LEU A 1 206 ? -10.559 14.675 4.362 1.00 97.81 206 LEU A N 1
ATOM 1658 C CA . LEU A 1 206 ? -11.267 14.849 3.089 1.00 97.81 206 LEU A CA 1
ATOM 1659 C C . LEU A 1 206 ? -10.415 15.576 2.043 1.00 97.81 206 LEU A C 1
ATOM 1661 O O . LEU A 1 206 ? -10.485 15.254 0.853 1.00 97.81 206 LEU A O 1
ATOM 1665 N N . GLN A 1 207 ? -9.631 16.572 2.460 1.00 97.75 207 GLN A N 1
ATOM 1666 C CA . GLN A 1 207 ? -8.695 17.256 1.573 1.00 97.75 207 GLN A CA 1
ATOM 1667 C C . GLN A 1 207 ? -7.557 16.322 1.150 1.00 97.75 207 GLN A C 1
ATOM 1669 O O . GLN A 1 207 ? -7.272 16.232 -0.046 1.00 97.75 207 GLN A O 1
ATOM 1674 N N . PHE A 1 208 ? -6.976 15.587 2.100 1.00 98.00 208 PHE A N 1
ATOM 1675 C CA . PHE A 1 208 ? -5.941 14.593 1.838 1.00 98.00 208 PHE A CA 1
ATOM 1676 C C . PHE A 1 208 ? -6.432 13.555 0.828 1.00 98.00 208 PHE A C 1
ATOM 1678 O O . PHE A 1 208 ? -5.779 13.348 -0.191 1.00 98.00 208 PHE A O 1
ATOM 1685 N N . PHE A 1 209 ? -7.631 12.995 1.022 1.00 98.19 209 PHE A N 1
ATOM 1686 C CA . PHE A 1 209 ? -8.235 12.045 0.086 1.00 98.19 209 PHE A CA 1
ATOM 1687 C C . PHE A 1 209 ? -8.275 12.599 -1.348 1.00 98.19 209 PHE A C 1
ATOM 1689 O O . PHE A 1 209 ? -7.873 11.928 -2.295 1.00 98.19 209 PHE A O 1
ATOM 1696 N N . LYS A 1 210 ? -8.745 13.842 -1.532 1.00 97.00 210 LYS A N 1
ATOM 1697 C CA . LYS A 1 210 ? -8.842 14.469 -2.865 1.00 97.00 210 LYS A CA 1
ATOM 1698 C C . LYS A 1 210 ? -7.471 14.660 -3.513 1.00 97.00 210 LYS A C 1
ATOM 1700 O O . LYS A 1 210 ? -7.328 14.477 -4.721 1.00 97.00 210 LYS A O 1
ATOM 1705 N N . GLN A 1 211 ? -6.477 15.034 -2.714 1.00 97.31 211 GLN A N 1
ATOM 1706 C CA . GLN A 1 211 ? -5.116 15.263 -3.186 1.00 97.31 211 GLN A CA 1
ATOM 1707 C C . GLN A 1 211 ? -4.400 13.956 -3.556 1.00 97.31 211 GLN A C 1
ATOM 1709 O O . GLN A 1 211 ? -3.540 13.991 -4.419 1.00 97.31 211 GLN A O 1
ATOM 1714 N N . HIS A 1 212 ? -4.786 12.808 -2.994 1.00 97.94 212 HIS A N 1
ATOM 1715 C CA . HIS A 1 212 ? -4.067 11.532 -3.146 1.00 97.94 212 HIS A CA 1
ATOM 1716 C C . HIS A 1 212 ? -4.747 10.529 -4.087 1.00 97.94 212 HIS A C 1
ATOM 1718 O O . HIS A 1 212 ? -4.485 9.332 -4.019 1.00 97.94 212 HIS A O 1
ATOM 1724 N N . HIS A 1 213 ? -5.618 10.994 -4.984 1.00 95.75 213 HIS A N 1
ATOM 1725 C CA . HIS A 1 213 ? -6.410 10.119 -5.854 1.00 95.75 213 HIS A CA 1
ATOM 1726 C C . HIS A 1 213 ? -5.574 9.174 -6.738 1.00 95.75 213 HIS A C 1
ATOM 1728 O O . HIS A 1 213 ? -6.041 8.080 -7.034 1.00 95.75 213 HIS A O 1
ATOM 1734 N N . ASN A 1 214 ? -4.356 9.558 -7.131 1.00 97.25 214 ASN A N 1
ATOM 1735 C CA . ASN A 1 214 ? -3.440 8.749 -7.945 1.00 97.25 214 ASN A CA 1
ATOM 1736 C C . ASN A 1 214 ? -2.297 8.100 -7.135 1.00 97.25 214 ASN A C 1
ATOM 1738 O O . ASN A 1 214 ? -1.421 7.454 -7.716 1.00 97.25 214 ASN A O 1
ATOM 1742 N N . PHE A 1 215 ? -2.312 8.225 -5.802 1.00 97.88 215 PHE A N 1
ATOM 1743 C CA . PHE A 1 215 ? -1.225 7.779 -4.926 1.00 97.88 215 PHE A CA 1
ATOM 1744 C C . PHE A 1 215 ? -0.967 6.275 -4.996 1.00 97.88 215 PHE A C 1
ATOM 1746 O O . PHE A 1 215 ? 0.183 5.850 -5.135 1.00 97.88 215 PHE A O 1
ATOM 1753 N N . ASP A 1 216 ? -2.026 5.469 -4.943 1.00 98.00 216 ASP A N 1
ATOM 1754 C CA . ASP A 1 216 ? -1.900 4.011 -4.945 1.00 98.00 216 ASP A CA 1
ATOM 1755 C C . ASP A 1 216 ? -1.323 3.493 -6.260 1.00 98.00 216 ASP A C 1
ATOM 1757 O O . ASP A 1 216 ? -0.398 2.684 -6.250 1.00 98.00 216 ASP A O 1
ATOM 1761 N N . ILE A 1 217 ? -1.807 4.022 -7.388 1.00 97.94 217 ILE A N 1
ATOM 1762 C CA . ILE A 1 217 ? -1.300 3.688 -8.723 1.00 97.94 217 ILE A CA 1
ATOM 1763 C C . ILE A 1 217 ? 0.185 4.052 -8.825 1.00 97.94 217 ILE A C 1
ATOM 1765 O O . ILE A 1 217 ? 1.005 3.205 -9.181 1.00 97.94 217 ILE A O 1
ATOM 1769 N N . CYS A 1 218 ? 0.564 5.276 -8.439 1.00 98.00 218 CYS A N 1
ATOM 1770 C CA . CYS A 1 218 ? 1.966 5.699 -8.457 1.00 98.00 218 CYS A CA 1
ATOM 1771 C C . CYS A 1 218 ? 2.855 4.791 -7.592 1.00 98.00 218 CYS A C 1
ATOM 1773 O O . CYS A 1 218 ? 3.980 4.456 -7.979 1.00 98.00 218 CYS A O 1
ATOM 1775 N N . THR A 1 219 ? 2.355 4.384 -6.424 1.00 96.25 219 THR A N 1
ATOM 1776 C CA . THR A 1 219 ? 3.071 3.529 -5.469 1.00 96.25 219 THR A CA 1
ATOM 1777 C C . THR A 1 219 ? 3.228 2.102 -5.988 1.00 96.25 219 THR A C 1
ATOM 1779 O O . THR A 1 219 ? 4.323 1.537 -5.898 1.00 96.25 219 THR A O 1
ATOM 1782 N N . ALA A 1 220 ? 2.181 1.530 -6.581 1.00 97.75 220 ALA A N 1
ATOM 1783 C CA . ALA A 1 220 ? 2.204 0.186 -7.147 1.00 97.75 220 ALA A CA 1
ATOM 1784 C C . ALA A 1 220 ? 3.139 0.097 -8.361 1.00 97.75 220 ALA A C 1
ATOM 1786 O O . ALA A 1 220 ? 3.990 -0.792 -8.410 1.00 97.75 220 ALA A O 1
ATOM 1787 N N . LEU A 1 221 ? 3.077 1.065 -9.283 1.00 98.06 221 LEU A N 1
ATOM 1788 C CA . LEU A 1 221 ? 3.993 1.138 -10.428 1.00 98.06 221 LEU A CA 1
ATOM 1789 C C . LEU A 1 221 ? 5.447 1.339 -9.982 1.00 98.06 221 LEU A C 1
ATOM 1791 O O . LEU A 1 221 ? 6.355 0.665 -10.470 1.00 98.06 221 LEU A O 1
ATOM 1795 N N . THR A 1 222 ? 5.681 2.206 -8.992 1.00 97.38 222 THR A N 1
ATOM 1796 C CA . THR A 1 222 ? 7.014 2.373 -8.390 1.00 97.38 222 THR A CA 1
ATOM 1797 C C . THR A 1 222 ? 7.506 1.071 -7.748 1.00 97.38 222 THR A C 1
ATOM 1799 O O . THR A 1 222 ? 8.690 0.750 -7.845 1.00 97.38 222 THR A O 1
ATOM 1802 N N . SER A 1 223 ? 6.612 0.303 -7.117 1.00 96.75 223 SER A N 1
ATOM 1803 C CA . SER A 1 223 ? 6.929 -1.000 -6.518 1.00 96.75 223 SER A CA 1
ATOM 1804 C C . SER A 1 223 ? 7.244 -2.065 -7.570 1.00 96.75 223 SER A C 1
ATOM 1806 O O . SER A 1 223 ? 8.155 -2.861 -7.358 1.00 96.75 223 SER A O 1
ATOM 1808 N N . LEU A 1 224 ? 6.565 -2.047 -8.721 1.00 98.25 224 LEU A N 1
ATOM 1809 C CA . LEU A 1 224 ? 6.876 -2.918 -9.856 1.00 98.25 224 LEU A CA 1
ATOM 1810 C C . LEU A 1 224 ? 8.258 -2.594 -10.438 1.00 98.25 224 LEU A C 1
ATOM 1812 O O . LEU A 1 224 ? 9.069 -3.498 -10.635 1.00 98.25 224 LEU A O 1
ATOM 1816 N N . VAL A 1 225 ? 8.585 -1.311 -10.626 1.00 97.94 225 VAL A N 1
ATOM 1817 C CA . VAL A 1 225 ? 9.933 -0.914 -11.067 1.00 97.94 225 VAL A CA 1
ATOM 1818 C C . VAL A 1 225 ? 10.993 -1.328 -10.047 1.00 97.94 225 VAL A C 1
ATOM 1820 O O . VAL A 1 225 ? 12.022 -1.880 -10.432 1.00 97.94 225 VAL A O 1
ATOM 1823 N N . HIS A 1 226 ? 10.738 -1.122 -8.752 1.00 96.75 226 HIS A N 1
ATOM 1824 C CA . HIS A 1 226 ? 11.621 -1.602 -7.690 1.00 96.75 226 HIS A CA 1
ATOM 1825 C C . HIS A 1 226 ? 11.858 -3.113 -7.807 1.00 96.75 226 HIS A C 1
ATOM 1827 O O . HIS A 1 226 ? 13.009 -3.546 -7.816 1.00 96.75 226 HIS A O 1
ATOM 1833 N N . ALA A 1 227 ? 10.791 -3.903 -7.961 1.00 96.50 227 ALA A N 1
ATOM 1834 C CA . ALA A 1 227 ? 10.883 -5.353 -8.071 1.00 96.50 227 ALA A CA 1
ATOM 1835 C C . ALA A 1 227 ? 11.762 -5.788 -9.256 1.00 96.50 227 ALA A C 1
ATOM 1837 O O . ALA A 1 227 ? 12.600 -6.672 -9.075 1.00 96.50 227 ALA A O 1
ATOM 1838 N N . ILE A 1 228 ? 11.627 -5.136 -10.420 1.00 96.94 228 ILE A N 1
ATOM 1839 C CA . ILE A 1 228 ? 12.461 -5.376 -11.612 1.00 96.94 228 ILE A CA 1
ATOM 1840 C C . ILE A 1 228 ? 13.921 -4.994 -11.343 1.00 96.94 228 ILE A C 1
ATOM 1842 O O . ILE A 1 228 ? 14.817 -5.813 -11.540 1.00 96.94 228 ILE A O 1
ATOM 1846 N N . VAL A 1 229 ? 14.180 -3.769 -10.869 1.00 96.19 229 VAL A N 1
ATOM 1847 C CA . VAL A 1 229 ? 15.541 -3.265 -10.603 1.00 96.19 229 VAL A CA 1
ATOM 1848 C C . VAL A 1 229 ? 16.282 -4.185 -9.632 1.00 96.19 229 VAL A C 1
ATOM 1850 O O . VAL A 1 229 ? 17.429 -4.553 -9.882 1.00 96.19 229 VAL A O 1
ATOM 1853 N N . SER A 1 230 ? 15.599 -4.659 -8.588 1.00 94.69 230 SER A N 1
ATOM 1854 C CA . SER A 1 230 ? 16.149 -5.590 -7.599 1.00 94.69 230 SER A CA 1
ATOM 1855 C C . SER A 1 230 ? 16.480 -6.988 -8.137 1.00 94.69 230 SER A C 1
ATOM 1857 O O . SER A 1 230 ? 16.924 -7.847 -7.367 1.00 94.69 230 SER A O 1
ATOM 1859 N N . ARG A 1 231 ? 16.230 -7.287 -9.419 1.00 93.62 231 ARG A N 1
ATOM 1860 C CA . ARG A 1 231 ? 16.723 -8.505 -10.097 1.00 93.62 231 ARG A CA 1
ATOM 1861 C C . ARG A 1 231 ? 18.097 -8.323 -10.716 1.00 93.62 231 ARG A C 1
ATOM 1863 O O . ARG A 1 231 ? 18.808 -9.308 -10.867 1.00 93.62 231 ARG A O 1
ATOM 1870 N N . TYR A 1 232 ? 18.476 -7.086 -11.007 1.00 92.62 232 TYR A N 1
ATOM 1871 C CA . TYR A 1 232 ? 19.741 -6.762 -11.656 1.00 92.62 232 TYR A CA 1
ATOM 1872 C C . TYR A 1 232 ? 20.733 -6.097 -10.702 1.00 92.62 232 TYR A C 1
ATOM 1874 O O . TYR A 1 232 ? 21.939 -6.230 -10.889 1.00 92.62 232 TYR A O 1
ATOM 1882 N N . ASP A 1 233 ? 20.243 -5.418 -9.662 1.00 91.88 233 ASP A N 1
ATOM 1883 C CA . ASP A 1 233 ? 21.081 -4.728 -8.689 1.00 91.88 233 ASP A CA 1
ATOM 1884 C C . ASP A 1 233 ? 20.526 -4.871 -7.260 1.00 91.88 233 ASP A C 1
ATOM 1886 O O . ASP A 1 233 ? 19.355 -4.609 -6.989 1.00 91.88 233 ASP A O 1
ATOM 1890 N N . GLY A 1 234 ? 21.377 -5.324 -6.336 1.00 87.38 234 GLY A N 1
ATOM 1891 C CA . GLY A 1 234 ? 21.017 -5.600 -4.941 1.00 87.38 234 GLY A CA 1
ATOM 1892 C C . GLY A 1 234 ? 21.264 -4.444 -3.967 1.00 87.38 234 GLY A C 1
ATOM 1893 O O . GLY A 1 234 ? 21.239 -4.670 -2.755 1.00 87.38 234 GLY A O 1
ATOM 1894 N N . ARG A 1 235 ? 21.567 -3.227 -4.445 1.00 89.38 235 ARG A N 1
ATOM 1895 C CA . ARG A 1 235 ? 21.830 -2.076 -3.569 1.00 89.38 235 ARG A CA 1
ATOM 1896 C C . ARG A 1 235 ? 20.587 -1.731 -2.726 1.00 89.38 235 ARG A C 1
ATOM 1898 O O . ARG A 1 235 ? 19.485 -1.663 -3.269 1.00 89.38 235 ARG A O 1
ATOM 1905 N N . PRO A 1 236 ? 20.747 -1.402 -1.426 1.00 81.50 236 PRO A N 1
ATOM 1906 C CA . PRO A 1 236 ? 19.627 -0.994 -0.567 1.00 81.50 236 PRO A CA 1
ATOM 1907 C C . PRO A 1 236 ? 18.854 0.230 -1.087 1.00 81.50 236 PRO A C 1
ATOM 1909 O O . PRO A 1 236 ? 17.635 0.306 -0.961 1.00 81.50 236 PRO A O 1
ATOM 1912 N N . TYR A 1 237 ? 19.553 1.184 -1.712 1.00 87.38 237 TYR A N 1
ATOM 1913 C CA . TYR A 1 237 ? 18.958 2.363 -2.345 1.00 87.38 237 TYR A CA 1
ATOM 1914 C C . TYR A 1 237 ? 18.718 2.115 -3.837 1.00 87.38 237 TYR A C 1
ATOM 1916 O O . TYR A 1 237 ? 19.355 2.735 -4.686 1.00 87.38 237 TYR A O 1
ATOM 1924 N N . TRP A 1 238 ? 17.789 1.213 -4.156 1.00 92.75 238 TRP A N 1
ATOM 1925 C CA . TRP A 1 238 ? 17.552 0.720 -5.521 1.00 92.75 238 TRP A CA 1
ATOM 1926 C C . TRP A 1 238 ? 17.367 1.824 -6.579 1.00 92.75 238 TRP A C 1
ATOM 1928 O O . TRP A 1 238 ? 17.791 1.663 -7.719 1.00 92.75 238 TRP A O 1
ATOM 1938 N N . ARG A 1 239 ? 16.787 2.982 -6.218 1.00 93.06 239 ARG A N 1
ATOM 1939 C CA . ARG A 1 239 ? 16.599 4.113 -7.150 1.00 93.06 239 ARG A CA 1
ATOM 1940 C C . ARG A 1 239 ? 17.919 4.650 -7.708 1.00 93.06 239 ARG A C 1
ATOM 1942 O O . ARG A 1 239 ? 17.924 5.190 -8.805 1.00 93.06 239 ARG A O 1
ATOM 1949 N N . GLN A 1 240 ? 19.030 4.487 -6.986 1.00 90.88 240 GLN A N 1
ATOM 1950 C CA . GLN A 1 240 ? 20.363 4.866 -7.466 1.00 90.88 240 GLN A CA 1
ATOM 1951 C C . GLN A 1 240 ? 20.897 3.906 -8.535 1.00 90.88 240 GLN A C 1
ATOM 1953 O O . GLN A 1 240 ? 21.757 4.302 -9.310 1.00 90.88 240 GLN A O 1
ATOM 1958 N N . ALA A 1 241 ? 20.385 2.674 -8.599 1.00 92.19 241 ALA A N 1
ATOM 1959 C CA . ALA A 1 241 ? 20.726 1.722 -9.652 1.00 92.19 241 ALA A CA 1
ATOM 1960 C C . ALA A 1 241 ? 19.905 1.945 -10.932 1.00 92.19 241 ALA A C 1
ATOM 1962 O O . ALA A 1 241 ? 20.325 1.524 -12.003 1.00 92.19 241 ALA A O 1
ATOM 1963 N N . LEU A 1 242 ? 18.748 2.618 -10.858 1.00 94.12 242 LEU A N 1
ATOM 1964 C CA . LEU A 1 242 ? 17.899 2.839 -12.033 1.00 94.12 242 LEU A CA 1
ATOM 1965 C C . LEU A 1 242 ? 18.629 3.600 -13.163 1.00 94.12 242 LEU A C 1
ATOM 1967 O O . LEU A 1 242 ? 18.581 3.108 -14.290 1.00 94.12 242 LEU A O 1
ATOM 1971 N N . PRO A 1 243 ? 19.365 4.708 -12.912 1.00 93.56 243 PRO A N 1
ATOM 1972 C CA . PRO A 1 243 ? 20.206 5.338 -13.931 1.00 93.56 243 PRO A CA 1
ATOM 1973 C C . PRO A 1 243 ? 21.199 4.360 -14.580 1.00 93.56 243 PRO A C 1
ATOM 1975 O O . PRO A 1 243 ? 21.266 4.286 -15.804 1.00 93.56 243 PRO A O 1
ATOM 1978 N N . ASP A 1 244 ? 21.902 3.554 -13.785 1.00 93.06 244 ASP A N 1
ATOM 1979 C CA . ASP A 1 244 ? 22.889 2.574 -14.266 1.00 93.06 244 ASP A CA 1
ATOM 1980 C C . ASP A 1 244 ? 22.270 1.491 -15.174 1.00 93.06 244 ASP A C 1
ATOM 1982 O O . ASP A 1 244 ? 22.949 0.918 -16.026 1.00 93.06 244 ASP A O 1
ATOM 1986 N N . LEU A 1 245 ? 20.982 1.187 -14.993 1.00 91.56 245 LEU A N 1
ATOM 1987 C CA . LEU A 1 245 ? 20.253 0.172 -15.759 1.00 91.56 245 LEU A CA 1
ATOM 1988 C C . LEU A 1 245 ? 19.661 0.719 -17.069 1.00 91.56 245 LEU A C 1
ATOM 1990 O O . LEU A 1 245 ? 19.487 -0.038 -18.026 1.00 91.56 245 LEU A O 1
ATOM 1994 N N . ILE A 1 246 ? 19.360 2.020 -17.138 1.00 93.06 246 ILE A N 1
ATOM 1995 C CA . ILE A 1 246 ? 18.739 2.639 -18.322 1.00 93.06 246 ILE A CA 1
ATOM 1996 C C . ILE A 1 246 ? 19.748 3.253 -19.304 1.00 93.06 246 ILE A C 1
ATOM 1998 O O . ILE A 1 246 ? 19.435 3.391 -20.487 1.00 93.06 246 ILE A O 1
ATOM 2002 N N . HIS A 1 247 ? 20.964 3.590 -18.859 1.00 90.62 247 HIS A N 1
ATOM 2003 C CA . HIS A 1 247 ? 22.008 4.134 -19.733 1.00 90.62 247 HIS A CA 1
ATOM 2004 C C . HIS A 1 247 ? 22.727 3.005 -20.480 1.00 90.62 247 HIS A C 1
ATOM 2006 O O . HIS A 1 247 ? 23.507 2.263 -19.892 1.00 90.62 247 HIS A O 1
ATOM 2012 N N . ALA A 1 248 ? 22.493 2.895 -21.791 1.00 81.94 248 ALA A N 1
ATOM 2013 C CA . ALA A 1 248 ? 22.937 1.763 -22.615 1.00 81.94 248 ALA A CA 1
ATOM 2014 C C . ALA A 1 248 ? 24.456 1.485 -22.599 1.00 81.94 248 ALA A C 1
ATOM 2016 O O . ALA A 1 248 ? 24.869 0.354 -22.845 1.00 81.94 248 ALA A O 1
ATOM 2017 N N . GLU A 1 249 ? 25.283 2.496 -22.323 1.00 85.94 249 GLU A N 1
ATOM 2018 C CA . GLU A 1 249 ? 26.744 2.356 -22.239 1.00 85.94 249 GLU A CA 1
ATOM 2019 C C . GLU A 1 249 ? 27.214 1.703 -20.930 1.00 85.94 249 GLU A C 1
ATOM 2021 O O . GLU A 1 249 ? 28.332 1.193 -20.861 1.00 85.94 249 GLU A O 1
ATOM 2026 N N . HIS A 1 250 ? 26.373 1.695 -19.895 1.00 90.38 250 HIS A N 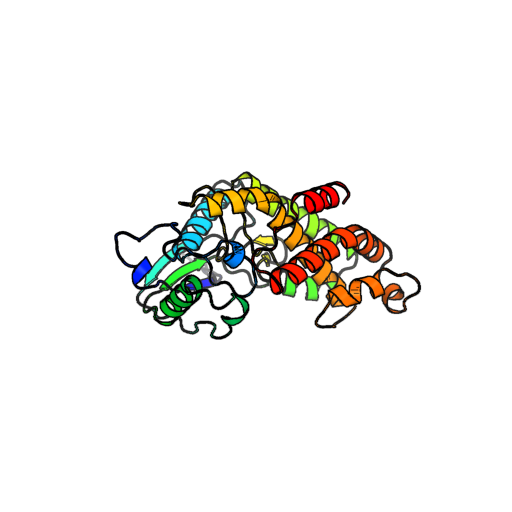1
ATOM 2027 C CA . HIS A 1 250 ? 26.712 1.129 -18.600 1.00 90.38 250 HIS A CA 1
ATOM 2028 C C . HIS A 1 250 ? 26.699 -0.410 -18.648 1.00 90.38 250 HIS A C 1
ATOM 2030 O O . HIS A 1 250 ? 25.812 -1.022 -19.243 1.00 90.38 250 HIS A O 1
ATOM 2036 N N . GLU A 1 251 ? 27.660 -1.066 -17.989 1.00 88.25 251 GLU A N 1
ATOM 2037 C CA . GLU A 1 251 ? 27.800 -2.533 -18.045 1.00 88.25 251 GLU A CA 1
ATOM 2038 C C . GLU A 1 251 ? 26.561 -3.274 -17.520 1.00 88.25 251 GLU A C 1
ATOM 2040 O O . GLU A 1 251 ? 26.173 -4.299 -18.080 1.00 88.25 251 GLU A O 1
ATOM 2045 N N . LEU A 1 252 ? 25.881 -2.732 -16.500 1.00 85.81 252 LEU A N 1
ATOM 2046 C CA . LEU A 1 252 ? 24.630 -3.315 -15.998 1.00 85.81 252 LEU A CA 1
ATOM 2047 C C . LEU A 1 252 ? 23.493 -3.243 -17.025 1.00 85.81 252 LEU A C 1
ATOM 2049 O O . LEU A 1 252 ? 22.680 -4.156 -17.078 1.00 85.81 252 LEU A O 1
ATOM 2053 N N . ALA A 1 253 ? 23.441 -2.224 -17.887 1.00 85.81 253 ALA A N 1
ATOM 2054 C CA . ALA A 1 253 ? 22.385 -2.107 -18.894 1.00 85.81 253 ALA A CA 1
ATOM 2055 C C . ALA A 1 253 ? 22.460 -3.206 -19.972 1.00 85.81 253 ALA A C 1
ATOM 2057 O O . ALA A 1 253 ? 21.461 -3.481 -20.645 1.00 85.81 253 ALA A O 1
ATOM 2058 N N . LYS A 1 254 ? 23.629 -3.848 -20.132 1.00 87.69 254 LYS A N 1
ATOM 2059 C CA . LYS A 1 254 ? 23.850 -4.965 -21.065 1.00 87.69 254 LYS A CA 1
ATOM 2060 C C . LYS A 1 254 ? 23.286 -6.293 -20.556 1.00 87.69 254 LYS A C 1
ATOM 2062 O O . LYS A 1 254 ? 23.123 -7.212 -21.352 1.00 87.69 254 LYS A O 1
ATOM 2067 N N . THR A 1 255 ? 23.002 -6.410 -19.256 1.00 88.81 255 THR A N 1
ATOM 2068 C CA . THR A 1 255 ? 22.442 -7.635 -18.656 1.00 88.81 255 THR A CA 1
ATOM 2069 C C . THR A 1 255 ? 20.915 -7.686 -18.733 1.00 88.81 255 THR A C 1
ATOM 2071 O O . THR A 1 255 ? 20.326 -8.727 -18.452 1.00 88.81 255 THR A O 1
ATOM 2074 N N . ILE A 1 256 ? 20.274 -6.584 -19.138 1.00 92.75 256 ILE A N 1
ATOM 2075 C CA . ILE A 1 256 ? 18.818 -6.427 -19.166 1.00 92.75 256 ILE A CA 1
ATOM 2076 C C . ILE A 1 256 ? 18.295 -6.599 -20.600 1.00 92.75 256 ILE A C 1
ATOM 2078 O O . ILE A 1 256 ? 18.843 -5.981 -21.524 1.00 92.75 256 ILE A O 1
ATOM 2082 N N . PRO A 1 257 ? 17.201 -7.356 -20.804 1.00 93.56 257 PRO A N 1
ATOM 2083 C CA . PRO A 1 257 ? 16.462 -7.366 -22.063 1.00 93.56 257 PRO A CA 1
ATOM 2084 C C . PRO A 1 257 ? 16.083 -5.952 -22.540 1.00 93.56 257 PRO A C 1
ATOM 2086 O O . PRO A 1 257 ? 15.787 -5.056 -21.745 1.00 93.56 257 PRO A O 1
ATOM 2089 N N . ALA A 1 258 ? 16.125 -5.723 -23.855 1.00 93.50 258 ALA A N 1
ATOM 2090 C CA . ALA A 1 258 ? 15.966 -4.385 -24.432 1.00 93.50 258 ALA A CA 1
ATOM 2091 C C . ALA A 1 258 ? 14.572 -3.777 -24.189 1.00 93.50 258 ALA A C 1
ATOM 2093 O O . ALA A 1 258 ? 14.457 -2.567 -23.995 1.00 93.50 258 ALA A O 1
ATOM 2094 N N . ASP A 1 259 ? 13.541 -4.613 -24.181 1.00 96.19 259 ASP A N 1
ATOM 2095 C CA . ASP A 1 259 ? 12.151 -4.279 -23.873 1.00 96.19 259 ASP A CA 1
ATOM 2096 C C . ASP A 1 259 ? 11.953 -3.917 -22.394 1.00 96.19 259 ASP A C 1
ATOM 2098 O O . ASP A 1 259 ? 11.388 -2.865 -22.100 1.00 96.19 259 ASP A O 1
ATOM 2102 N N . ILE A 1 260 ? 12.519 -4.694 -21.465 1.00 97.38 260 ILE A N 1
ATOM 2103 C CA . ILE A 1 260 ? 12.540 -4.354 -20.036 1.00 97.38 260 ILE A CA 1
ATOM 2104 C C . ILE A 1 260 ? 13.256 -3.018 -19.818 1.00 97.38 260 ILE A C 1
ATOM 2106 O O . ILE A 1 260 ? 12.773 -2.168 -19.071 1.00 97.38 260 ILE A O 1
ATOM 2110 N N . ARG A 1 261 ? 14.387 -2.778 -20.495 1.00 96.44 261 ARG A N 1
ATOM 2111 C CA . ARG A 1 261 ? 15.085 -1.487 -20.405 1.00 96.44 261 ARG A CA 1
ATOM 2112 C C . ARG A 1 261 ? 14.222 -0.338 -20.934 1.00 96.44 261 ARG A C 1
ATOM 2114 O O . ARG A 1 261 ? 14.173 0.710 -20.297 1.00 96.44 261 ARG A O 1
ATOM 2121 N N . ALA A 1 262 ? 13.530 -0.523 -22.059 1.00 96.50 262 ALA A N 1
ATOM 2122 C CA . ALA A 1 262 ? 12.608 0.477 -22.601 1.00 96.50 262 ALA A CA 1
ATOM 2123 C C . ALA A 1 262 ? 11.452 0.780 -21.630 1.00 96.50 262 ALA A C 1
ATOM 2125 O O . ALA A 1 262 ? 11.130 1.946 -21.406 1.00 96.50 262 ALA A O 1
ATOM 2126 N N . TYR A 1 263 ? 10.898 -0.251 -20.990 1.00 97.81 263 TYR A N 1
ATOM 2127 C CA . TYR A 1 263 ? 9.897 -0.107 -19.935 1.00 97.81 263 TYR A CA 1
ATOM 2128 C C . TYR A 1 263 ? 10.434 0.704 -18.741 1.00 97.81 263 TYR A C 1
ATOM 2130 O O . TYR A 1 263 ? 9.788 1.646 -18.282 1.00 97.81 263 TYR A O 1
ATOM 2138 N N . LEU A 1 264 ? 11.643 0.396 -18.254 1.00 97.88 264 LEU A N 1
ATOM 2139 C CA . LEU A 1 264 ? 12.272 1.139 -17.154 1.00 97.88 264 LEU A CA 1
ATOM 2140 C C . LEU A 1 264 ? 12.510 2.612 -17.516 1.00 97.88 264 LEU A C 1
ATOM 2142 O O . LEU A 1 264 ? 12.275 3.492 -16.684 1.00 97.88 264 LEU A O 1
ATOM 2146 N N . ILE A 1 265 ? 12.937 2.891 -18.753 1.00 97.38 265 ILE A N 1
ATOM 2147 C CA . ILE A 1 265 ? 13.098 4.258 -19.265 1.00 97.38 265 ILE A CA 1
ATOM 2148 C C . ILE A 1 265 ? 11.771 5.011 -19.175 1.00 97.38 265 ILE A C 1
ATOM 2150 O O . ILE A 1 265 ? 11.743 6.100 -18.600 1.00 97.38 265 ILE A O 1
ATOM 2154 N N . SER A 1 266 ? 10.670 4.433 -19.667 1.00 97.19 266 SER A N 1
ATOM 2155 C CA . SER A 1 266 ? 9.386 5.141 -19.667 1.00 97.19 266 SER A CA 1
ATOM 2156 C C . SER A 1 266 ? 8.831 5.371 -18.257 1.00 97.19 266 SER A C 1
ATOM 2158 O O . SER A 1 266 ? 8.243 6.415 -18.009 1.00 97.19 266 SER A O 1
ATOM 2160 N N . ARG A 1 267 ? 9.097 4.478 -17.290 1.00 97.69 267 ARG A N 1
ATOM 2161 C CA . ARG A 1 267 ? 8.668 4.655 -15.884 1.00 97.69 267 ARG A CA 1
ATOM 2162 C C . ARG A 1 267 ? 9.625 5.509 -15.038 1.00 97.69 267 ARG A C 1
ATOM 2164 O O . ARG A 1 267 ? 9.306 5.836 -13.891 1.00 97.69 267 ARG A O 1
ATOM 2171 N N . THR A 1 268 ? 10.787 5.898 -15.564 1.00 97.56 268 THR A N 1
ATOM 2172 C CA . THR A 1 268 ? 11.789 6.671 -14.807 1.00 97.56 268 THR A CA 1
ATOM 2173 C C . THR A 1 268 ? 11.248 8.008 -14.273 1.00 97.56 268 THR A C 1
ATOM 2175 O O . THR A 1 268 ? 11.451 8.267 -13.083 1.00 97.56 268 THR A O 1
ATOM 2178 N N . PRO A 1 269 ? 10.524 8.840 -15.053 1.00 97.94 269 PRO A N 1
ATOM 2179 C CA . PRO A 1 269 ? 9.970 10.100 -14.547 1.00 97.94 269 PRO A CA 1
ATOM 2180 C C . PRO A 1 269 ? 9.078 9.911 -13.313 1.00 97.94 269 PRO A C 1
ATOM 2182 O O . PRO A 1 269 ? 9.236 10.630 -12.325 1.00 97.94 269 PRO A O 1
ATOM 2185 N N . LEU A 1 270 ? 8.213 8.889 -13.327 1.00 98.38 270 LEU A N 1
ATOM 2186 C CA . LEU A 1 270 ? 7.327 8.552 -12.210 1.00 98.38 270 LEU A CA 1
ATOM 2187 C C . LEU A 1 270 ? 8.126 8.191 -10.953 1.00 98.38 270 LEU A C 1
ATOM 2189 O O . LEU A 1 270 ? 7.925 8.767 -9.881 1.00 98.38 270 LEU A O 1
ATOM 2193 N N . VAL A 1 271 ? 9.063 7.251 -11.095 1.00 97.81 271 VAL A N 1
ATOM 2194 C CA . VAL A 1 271 ? 9.876 6.744 -9.981 1.00 97.81 271 VAL A CA 1
ATOM 2195 C C . VAL A 1 271 ? 10.711 7.849 -9.345 1.00 97.81 271 VAL A C 1
ATOM 2197 O O . VAL A 1 271 ? 10.828 7.899 -8.113 1.00 97.81 271 VAL A O 1
ATOM 2200 N N . MET A 1 272 ? 11.289 8.724 -10.170 1.00 97.19 272 MET A N 1
ATOM 2201 C CA . MET A 1 272 ? 12.098 9.843 -9.699 1.00 97.19 272 MET A CA 1
ATOM 2202 C C . MET A 1 272 ? 11.229 10.898 -9.017 1.00 97.19 272 MET A C 1
ATOM 2204 O O . MET A 1 272 ? 11.573 11.309 -7.914 1.00 97.19 272 MET A O 1
ATOM 2208 N N . LYS A 1 273 ? 10.057 11.252 -9.567 1.00 98.19 273 LYS A N 1
ATOM 2209 C CA . LYS A 1 273 ? 9.138 12.215 -8.935 1.00 98.19 273 LYS A CA 1
ATOM 2210 C C . LYS A 1 273 ? 8.637 11.732 -7.569 1.00 98.19 273 LYS A C 1
ATOM 2212 O O . LYS A 1 273 ? 8.663 12.500 -6.609 1.00 98.19 273 LYS A O 1
ATOM 2217 N N . ILE A 1 274 ? 8.252 10.458 -7.446 1.00 97.31 274 ILE A N 1
ATOM 2218 C CA . ILE A 1 274 ? 7.887 9.852 -6.152 1.00 97.31 274 ILE A CA 1
ATOM 2219 C C . ILE A 1 274 ? 9.089 9.825 -5.201 1.00 97.31 274 ILE A C 1
ATOM 2221 O O . ILE A 1 274 ? 8.957 10.134 -4.018 1.00 97.31 274 ILE A O 1
ATOM 2225 N N . GLY A 1 275 ? 10.275 9.466 -5.699 1.00 96.38 275 GLY A N 1
ATOM 2226 C CA . GLY A 1 275 ? 11.501 9.472 -4.904 1.00 96.38 275 GLY A CA 1
ATOM 2227 C C . GLY A 1 275 ? 11.843 10.859 -4.356 1.00 96.38 275 GLY A C 1
ATOM 2228 O O . GLY A 1 275 ? 12.193 10.982 -3.185 1.00 96.38 275 GLY A O 1
ATOM 2229 N N . ASP A 1 276 ? 11.718 11.896 -5.179 1.00 97.12 276 ASP A N 1
ATOM 2230 C CA . ASP A 1 276 ? 11.953 13.292 -4.815 1.00 97.12 276 ASP A CA 1
ATOM 2231 C C . ASP A 1 276 ? 10.946 13.772 -3.771 1.00 97.12 276 ASP A C 1
ATOM 2233 O O . ASP A 1 276 ? 11.352 14.368 -2.773 1.00 97.12 276 ASP A O 1
ATOM 2237 N N . PHE A 1 277 ? 9.665 13.432 -3.950 1.00 97.81 277 PHE A N 1
ATOM 2238 C CA . PHE A 1 277 ? 8.620 13.695 -2.964 1.00 97.81 277 PHE A CA 1
ATOM 2239 C C . PHE A 1 277 ? 8.966 13.081 -1.604 1.00 97.81 277 PHE A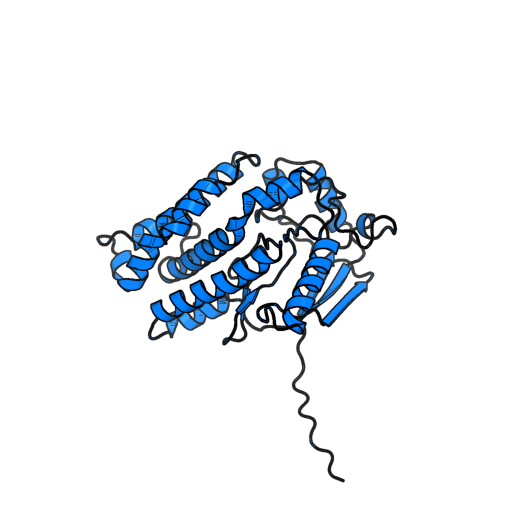 C 1
ATOM 2241 O O . PHE A 1 277 ? 8.993 13.800 -0.612 1.00 97.81 277 PHE A O 1
ATOM 2248 N N . TYR A 1 278 ? 9.315 11.791 -1.541 1.00 95.44 278 TYR A N 1
ATOM 2249 C CA . TYR A 1 278 ? 9.692 11.168 -0.268 1.00 95.44 278 TYR A CA 1
ATOM 2250 C C . TYR A 1 278 ? 10.956 11.787 0.339 1.00 95.44 278 TYR A C 1
ATOM 2252 O O . TYR A 1 278 ? 11.023 11.940 1.554 1.00 95.44 278 TYR A O 1
ATOM 2260 N N . ARG A 1 279 ? 11.953 12.184 -0.466 1.00 95.25 279 ARG A N 1
ATOM 2261 C CA . ARG A 1 279 ? 13.134 12.889 0.068 1.00 95.25 279 ARG A CA 1
ATOM 2262 C C . ARG A 1 279 ? 12.759 14.223 0.717 1.00 95.25 279 ARG A C 1
ATOM 2264 O O . ARG A 1 279 ? 13.299 14.529 1.774 1.00 95.25 279 ARG A O 1
ATOM 2271 N N . GLN A 1 280 ? 11.857 14.988 0.104 1.00 96.75 280 GLN A N 1
ATOM 2272 C CA . GLN A 1 280 ? 11.360 16.256 0.651 1.00 96.75 280 GLN A CA 1
ATOM 2273 C C . GLN A 1 280 ? 10.476 16.026 1.884 1.00 96.75 280 GLN A C 1
ATOM 2275 O O . GLN A 1 280 ? 10.696 16.655 2.912 1.00 96.75 280 GLN A O 1
ATOM 2280 N N . LEU A 1 281 ? 9.569 15.046 1.829 1.00 95.06 281 LEU A N 1
ATOM 2281 C CA . LEU A 1 281 ? 8.690 14.662 2.936 1.00 95.06 281 LEU A CA 1
ATOM 2282 C C . LEU A 1 281 ? 9.474 14.294 4.204 1.00 95.06 281 LEU A C 1
ATOM 2284 O O . LEU A 1 281 ? 9.089 14.666 5.305 1.00 95.06 281 LEU A O 1
ATOM 2288 N N . MET A 1 282 ? 10.600 13.593 4.054 1.00 92.44 282 MET A N 1
ATOM 2289 C CA . MET A 1 282 ? 11.475 13.219 5.173 1.00 92.44 282 MET A CA 1
ATOM 2290 C C . MET A 1 282 ? 12.223 14.413 5.793 1.00 92.44 282 MET A C 1
ATOM 2292 O O . MET A 1 282 ? 12.763 14.284 6.888 1.00 92.44 282 MET A O 1
ATOM 2296 N N . GLN A 1 283 ? 12.298 15.552 5.098 1.00 93.75 283 GLN A N 1
ATOM 2297 C CA . GLN A 1 283 ? 12.867 16.805 5.613 1.00 93.75 283 GLN A CA 1
ATOM 2298 C C . GLN A 1 283 ? 11.782 17.714 6.201 1.00 93.75 283 GLN A C 1
ATOM 2300 O O . GLN A 1 283 ? 12.024 18.400 7.191 1.00 93.75 283 GLN A O 1
ATOM 2305 N N . ASP A 1 284 ? 10.595 17.701 5.596 1.00 94.31 284 ASP A N 1
ATOM 2306 C CA . ASP A 1 284 ? 9.419 18.452 6.014 1.00 94.31 284 ASP A CA 1
ATOM 2307 C C . ASP A 1 284 ? 8.158 17.608 5.779 1.00 94.31 284 ASP A C 1
ATOM 2309 O O . ASP A 1 284 ? 7.700 17.442 4.645 1.00 94.31 284 ASP A O 1
ATOM 2313 N N . LEU A 1 285 ? 7.561 17.109 6.865 1.00 92.88 285 LEU A N 1
ATOM 2314 C CA . LEU A 1 285 ? 6.355 16.272 6.833 1.00 92.88 285 LEU A CA 1
ATOM 2315 C C . LEU A 1 285 ? 5.118 17.003 6.282 1.00 92.88 285 LEU A C 1
ATOM 2317 O O . LEU A 1 285 ? 4.101 16.368 6.008 1.00 92.88 285 LEU A O 1
ATOM 2321 N N . THR A 1 286 ? 5.187 18.327 6.116 1.00 91.31 286 THR A N 1
ATOM 2322 C CA . THR A 1 286 ? 4.130 19.135 5.496 1.00 91.31 286 THR A CA 1
ATOM 2323 C C . THR A 1 286 ? 4.286 19.275 3.981 1.00 91.31 286 THR A C 1
ATOM 2325 O O . THR A 1 286 ? 3.427 19.882 3.337 1.00 91.31 286 THR A O 1
ATOM 2328 N N . THR A 1 287 ? 5.336 18.677 3.399 1.00 96.69 287 THR A N 1
ATOM 2329 C CA . THR A 1 287 ? 5.568 18.653 1.949 1.00 96.69 287 THR A CA 1
ATOM 2330 C C . THR A 1 287 ? 4.306 18.179 1.216 1.00 96.69 287 THR A C 1
ATOM 2332 O O . THR A 1 287 ? 3.828 17.067 1.468 1.00 96.69 287 THR A O 1
ATOM 2335 N N . PRO A 1 288 ? 3.754 18.985 0.290 1.00 96.69 288 PRO A N 1
ATOM 2336 C CA . PRO A 1 288 ? 2.557 18.610 -0.444 1.00 96.69 288 PRO A CA 1
ATOM 2337 C C . PRO A 1 288 ? 2.849 17.465 -1.417 1.00 96.69 288 PRO A C 1
ATOM 2339 O O . PRO A 1 288 ? 3.874 17.446 -2.100 1.00 96.69 288 PRO A O 1
ATOM 2342 N N . TYR A 1 289 ? 1.911 16.526 -1.517 1.00 98.25 289 TYR A N 1
ATOM 2343 C CA . TYR A 1 289 ? 1.974 15.464 -2.513 1.00 98.25 289 TYR A CA 1
ATOM 2344 C C . TYR A 1 289 ? 1.788 16.039 -3.934 1.00 98.25 289 TYR A C 1
ATOM 2346 O O . TYR A 1 289 ? 0.805 16.752 -4.172 1.00 98.25 289 TYR A O 1
ATOM 2354 N N . PRO A 1 290 ? 2.700 15.756 -4.888 1.00 98.25 290 PRO A N 1
ATOM 2355 C CA . PRO A 1 290 ? 2.701 16.377 -6.215 1.00 98.25 290 PRO A CA 1
ATOM 2356 C C . PRO A 1 290 ? 1.727 15.682 -7.179 1.00 98.25 290 PRO A C 1
ATOM 2358 O O . PRO A 1 290 ? 2.118 15.101 -8.192 1.00 98.25 290 PRO A O 1
ATOM 2361 N N . ALA A 1 291 ? 0.440 15.696 -6.832 1.00 97.88 291 ALA A N 1
ATOM 2362 C CA . ALA A 1 291 ? -0.594 14.936 -7.528 1.00 97.88 291 ALA A CA 1
ATOM 2363 C C . ALA A 1 291 ? -0.754 15.332 -9.001 1.00 97.88 291 ALA A C 1
ATOM 2365 O O . ALA A 1 291 ? -0.957 14.459 -9.840 1.00 97.88 291 ALA A O 1
ATOM 2366 N N . ALA A 1 292 ? -0.666 16.630 -9.314 1.00 97.81 292 ALA A N 1
ATOM 2367 C CA . ALA A 1 292 ? -0.860 17.145 -10.668 1.00 97.81 292 ALA A CA 1
ATOM 2368 C C . ALA A 1 292 ? 0.265 16.689 -11.602 1.00 97.81 292 ALA A C 1
ATOM 2370 O O . ALA A 1 292 ? -0.010 16.113 -12.649 1.00 97.81 292 ALA A O 1
ATOM 2371 N N . GLU A 1 293 ? 1.524 16.850 -11.191 1.00 98.25 293 GLU A N 1
ATOM 2372 C CA . GLU A 1 293 ? 2.659 16.431 -12.018 1.00 98.25 293 GLU A CA 1
ATOM 2373 C C . GLU A 1 293 ? 2.728 14.909 -12.156 1.00 98.25 293 GLU A C 1
ATOM 2375 O O . GLU A 1 293 ? 3.107 14.396 -13.202 1.00 98.25 293 GLU A O 1
ATOM 2380 N N . LEU A 1 294 ? 2.346 14.165 -11.113 1.00 98.44 294 LEU A N 1
ATOM 2381 C CA . LEU A 1 294 ? 2.232 12.711 -11.211 1.00 98.44 294 LEU A CA 1
ATOM 2382 C C . LEU A 1 294 ? 1.107 12.300 -12.162 1.00 98.44 294 LEU A C 1
ATOM 2384 O O . LEU A 1 294 ? 1.275 11.341 -12.904 1.00 98.44 294 LEU A O 1
ATOM 2388 N N . GLN A 1 295 ? -0.007 13.032 -12.189 1.00 97.75 295 GLN A N 1
ATOM 2389 C CA . GLN A 1 295 ? -1.094 12.773 -13.128 1.00 97.75 295 GLN A CA 1
ATOM 2390 C C . GLN A 1 295 ? -0.676 13.035 -14.579 1.00 97.75 295 GLN A C 1
ATOM 2392 O O . GLN A 1 295 ? -1.047 12.259 -15.455 1.00 97.75 295 GLN A O 1
ATOM 2397 N N . GLU A 1 296 ? 0.095 14.096 -14.825 1.00 97.81 296 GLU A N 1
ATOM 2398 C CA . GLU A 1 296 ? 0.690 14.379 -16.136 1.00 97.81 296 GLU A CA 1
ATOM 2399 C C . GLU A 1 296 ? 1.632 13.248 -16.557 1.00 97.81 296 GLU A C 1
ATOM 2401 O O . GLU A 1 296 ? 1.467 12.694 -17.637 1.00 97.81 296 GLU A O 1
ATOM 2406 N N . ILE A 1 297 ? 2.535 12.823 -15.666 1.00 98.12 297 ILE A N 1
ATOM 2407 C CA . ILE A 1 297 ? 3.438 11.697 -15.936 1.00 98.12 297 ILE A CA 1
ATOM 2408 C C . ILE A 1 297 ? 2.650 10.425 -16.264 1.00 98.12 297 ILE A C 1
ATOM 2410 O O . ILE A 1 297 ? 2.983 9.751 -17.229 1.00 98.12 297 ILE A O 1
ATOM 2414 N N . LEU A 1 298 ? 1.616 10.087 -15.485 1.00 96.88 298 LEU A N 1
ATOM 2415 C CA . LEU A 1 298 ? 0.794 8.894 -15.720 1.00 96.88 298 LEU A CA 1
ATOM 2416 C C . LEU A 1 298 ? 0.049 8.936 -17.061 1.00 96.88 298 LEU A C 1
ATOM 2418 O O . LEU A 1 298 ? -0.202 7.881 -17.632 1.00 96.88 298 LEU A O 1
ATOM 2422 N N . ALA A 1 299 ? -0.326 10.121 -17.548 1.00 94.94 299 ALA A N 1
ATOM 2423 C CA . ALA A 1 299 ? -1.003 10.269 -18.835 1.00 94.94 299 ALA A CA 1
ATOM 2424 C C . ALA A 1 299 ? -0.077 9.999 -20.036 1.00 94.94 299 ALA A C 1
ATOM 2426 O O . ALA A 1 299 ? -0.576 9.710 -21.123 1.00 94.94 299 ALA A O 1
ATOM 2427 N N . ASP A 1 300 ? 1.240 10.070 -19.826 1.00 90.50 300 ASP A N 1
ATOM 2428 C CA . ASP A 1 300 ? 2.276 9.847 -20.838 1.00 90.50 300 ASP A CA 1
ATOM 2429 C C . ASP A 1 300 ? 2.848 8.407 -20.832 1.00 90.50 300 ASP A C 1
ATOM 2431 O O . ASP A 1 300 ? 3.739 8.108 -21.635 1.00 90.50 300 ASP A O 1
ATOM 2435 N N . LEU A 1 301 ? 2.386 7.528 -19.924 1.00 87.69 301 LEU A N 1
ATOM 2436 C CA . LEU A 1 301 ? 2.874 6.143 -19.763 1.00 87.69 301 LEU A CA 1
ATOM 2437 C C . LEU A 1 301 ? 2.233 5.117 -20.707 1.00 87.69 301 LEU A C 1
ATOM 2439 O O . LEU A 1 301 ? 1.041 5.260 -21.058 1.00 87.69 301 LEU A O 1
#

Foldseek 3Di:
DDDDPPPPPPQDWDKDWQFAFPVCVPPVNPLAQDQPLPDAPLLLAPPQHQASHPNQQVVVLVVVQVCCVVVVDVQAKHFPDKDKDQAQDPDDPPPPPCVLVVVPVSRVVVSVRSNVGRITIITIIRDFDDFQLRLLLVCVVVPPDVLVVLVVQLVQQCVNLVSCLVQFKDQNDQARRQWGDNNPGIHHHDSSSMQGPPHPDDPSSVVVSVQCSCVNSLRHLLRSLLSVLCVQDVDPPSLVCLVLCLPCVRPSVVVDDPSVSVVSVLCNVSNVLVVVQVVVCSVPVPRRDPRPVNVVSVVSD

Secondary structure (DSSP, 8-state):
------------EEEEEEEE-HHHHSGGGTT--S-TT---GGGGSSSS---S-HHHHHHHHHHHHHHHHTTS--SS--EEEEEEES---S---TT--TGGGTT-HHHHHHHHHHHT--EEEEEEEE--SEEHHHHHHHHHTT-S-HHHHHHHHHHHHHHHHHHHHHTTEE-S---TTSEEESSSSEEE---TT-EETTS---HHHHHHHHHTTTHHHHHHHHHHHHHHHHHH---SSGGGHHHHHHSTTSGGGGGS-HHHHHHHHHHHHHHHHHHHHHHHHTT-TTPPP-HHHHHHHHHT-